Protein AF-A0A953G7T3-F1 (afdb_monomer)

Nearest PDB structures (foldseek):
  2jdd-assembly1_A  TM=3.228E-01  e=1.047E+00  Bacillus licheniformis
  1i12-assembly1_C  TM=2.860E-01  e=2.451E+00  Saccharomyces cerevisiae
  1i12-assembly2_D  TM=2.982E-01  e=5.420E+00  Saccharomyces cerevisiae
  1i21-assembly1_B  TM=3.218E-01  e=6.425E+00  Saccharomyces cerevisiae
  4kgh-assembly2_A-2  TM=2.331E-01  e=7.196E+00  Homo sapiens

Secondary st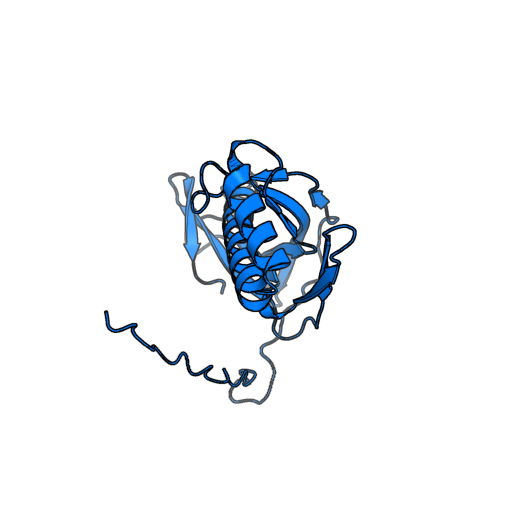ructure (DSSP, 8-state):
--------------------TTS---------SEEPPPEEEEEEEEE-GGGTTPEEEEEEEEEEEEEE-TTS-EEEEEEEEEEEEEEPSSGGGHHHHHHHHHHHHTT-HHHHHHHHHHHHHHHHHHHHHHHHHHHHHHSTTTSBSSTTSPPEEEEEE-GGGEEEEEEETTEEEEEEE--STT-EEEEEEEE-TTS-EEEE---

Mean predicted aligned error: 12.63 Å

Radius of gyration: 19.9 Å; Cα contacts (8 Å, |Δi|>4): 313; chains: 1; bounding box: 61×48×53 Å

Structure (mmCIF, N/CA/C/O backbone):
data_AF-A0A953G7T3-F1
#
_entry.id   AF-A0A953G7T3-F1
#
loop_
_atom_site.group_PDB
_atom_site.id
_atom_site.type_symbol
_atom_site.label_atom_id
_atom_site.label_alt_id
_atom_site.label_comp_id
_atom_site.label_asym_id
_atom_site.label_entity_id
_atom_site.label_seq_id
_atom_site.pdbx_PDB_ins_code
_atom_site.Cartn_x
_atom_site.Cartn_y
_atom_site.Cartn_z
_atom_site.occupancy
_atom_site.B_iso_or_equiv
_atom_site.auth_seq_id
_atom_site.auth_comp_id
_atom_site.auth_asym_id
_atom_site.auth_atom_id
_atom_site.pdbx_PDB_model_num
ATOM 1 N N . MET A 1 1 ? -38.969 -9.484 13.227 1.00 38.91 1 MET A N 1
ATOM 2 C CA . MET A 1 1 ? -38.162 -9.241 12.012 1.00 38.91 1 MET A CA 1
ATOM 3 C C . MET A 1 1 ? -37.026 -10.256 12.024 1.00 38.91 1 MET A C 1
ATOM 5 O O . MET A 1 1 ? -36.282 -10.273 12.993 1.00 38.91 1 MET A O 1
ATOM 9 N N . LYS A 1 2 ? -36.998 -11.204 11.077 1.00 30.67 2 LYS A N 1
ATOM 10 C CA . LYS A 1 2 ? -36.067 -12.348 11.084 1.00 30.67 2 LYS A CA 1
ATOM 11 C C . LYS A 1 2 ? -34.665 -11.874 10.679 1.00 30.67 2 LYS A C 1
ATOM 13 O O . LYS A 1 2 ? -34.487 -11.415 9.557 1.00 30.67 2 LYS A O 1
ATOM 18 N N . LEU A 1 3 ? -33.709 -11.958 11.602 1.00 32.19 3 LEU A N 1
ATOM 19 C CA . LEU A 1 3 ? -32.287 -11.725 11.349 1.00 32.19 3 LEU A CA 1
ATOM 20 C C . LEU A 1 3 ? -31.715 -12.927 10.591 1.00 32.19 3 LEU A C 1
ATOM 22 O O . LEU A 1 3 ? -31.900 -14.073 10.995 1.00 32.19 3 LEU A O 1
ATOM 26 N N . PHE A 1 4 ? -31.055 -12.651 9.469 1.00 32.09 4 PHE A N 1
ATOM 27 C CA . PHE A 1 4 ? -30.291 -13.629 8.706 1.00 32.09 4 PHE A CA 1
ATOM 28 C C . PHE A 1 4 ? -29.073 -14.070 9.530 1.00 32.09 4 PHE A C 1
ATOM 30 O O . PHE A 1 4 ? -28.065 -13.371 9.587 1.00 32.09 4 PHE A O 1
ATOM 37 N N . GLU A 1 5 ? -29.150 -15.246 10.149 1.00 32.75 5 GLU A N 1
ATOM 38 C CA . GLU A 1 5 ? -27.972 -15.990 10.597 1.00 32.75 5 GLU A CA 1
ATOM 39 C C . GLU A 1 5 ? -27.261 -16.578 9.368 1.00 32.75 5 GLU A C 1
ATOM 41 O O . GLU A 1 5 ? -27.466 -17.734 8.995 1.00 32.75 5 GLU A O 1
ATOM 46 N N . GLN A 1 6 ? -26.407 -15.792 8.711 1.00 32.22 6 GLN A N 1
ATOM 47 C CA . GLN A 1 6 ? -25.356 -16.385 7.888 1.00 32.22 6 GLN A CA 1
ATOM 48 C C . GLN A 1 6 ? -24.224 -16.815 8.816 1.00 32.22 6 GLN A C 1
ATOM 50 O O . GLN A 1 6 ? -23.364 -16.028 9.207 1.00 32.22 6 GLN A O 1
ATOM 55 N N . LYS A 1 7 ? -24.244 -18.104 9.172 1.00 29.41 7 LYS A N 1
ATOM 56 C CA . LYS A 1 7 ? -23.092 -18.819 9.720 1.00 29.41 7 LYS A CA 1
ATOM 57 C C . LYS A 1 7 ? -21.932 -18.684 8.732 1.00 29.41 7 LYS A C 1
ATOM 59 O O . LYS A 1 7 ? -21.821 -19.471 7.794 1.00 29.41 7 LYS A O 1
ATOM 64 N N . TYR A 1 8 ? -21.052 -17.712 8.952 1.00 29.84 8 TYR A N 1
ATOM 65 C CA . TYR A 1 8 ? -19.702 -17.771 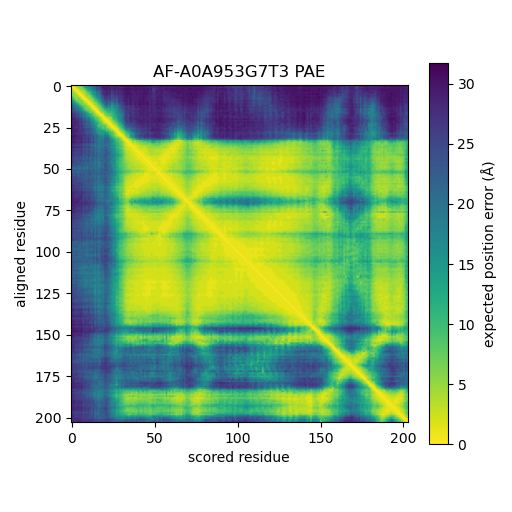8.411 1.00 29.84 8 TYR A CA 1
ATOM 66 C C . TYR A 1 8 ? -18.991 -18.912 9.138 1.00 29.84 8 TYR A C 1
ATOM 68 O O . TYR A 1 8 ? -18.398 -18.738 10.199 1.00 29.84 8 TYR A O 1
ATOM 76 N N . GLN A 1 9 ? -19.099 -20.120 8.583 1.00 26.27 9 GLN A N 1
ATOM 77 C CA . GLN A 1 9 ? -18.100 -21.134 8.856 1.00 26.27 9 GLN A CA 1
ATOM 78 C C . GLN A 1 9 ? -16.775 -20.556 8.368 1.00 26.27 9 GLN A C 1
ATOM 80 O O . GLN A 1 9 ? -16.568 -20.388 7.165 1.00 26.27 9 GLN A O 1
ATOM 85 N N . GLN A 1 10 ? -15.897 -20.222 9.313 1.00 36.09 10 GLN A N 1
ATOM 86 C CA . GLN A 1 10 ? -14.464 -20.173 9.077 1.00 36.09 10 GLN A CA 1
ATOM 87 C C . GLN A 1 10 ? -14.100 -21.505 8.414 1.00 36.09 10 GLN A C 1
ATOM 89 O O . GLN A 1 10 ? -13.919 -22.524 9.080 1.00 36.09 10 GLN A O 1
ATOM 94 N N . LYS A 1 11 ? -14.040 -21.529 7.079 1.00 27.95 11 LYS A N 1
ATOM 95 C CA . LYS A 1 11 ? -13.222 -22.523 6.403 1.00 27.95 11 LYS A CA 1
ATOM 96 C C . LYS A 1 11 ? -11.833 -22.255 6.948 1.00 27.95 11 LYS A C 1
ATOM 98 O O . LYS A 1 11 ? -11.279 -21.189 6.689 1.00 27.95 11 LYS A O 1
ATOM 103 N N . ASN A 1 12 ? -11.312 -23.197 7.730 1.00 32.25 12 ASN A N 1
ATOM 104 C CA . ASN A 1 12 ? -9.879 -23.366 7.865 1.00 32.25 12 ASN A CA 1
ATOM 105 C C . ASN A 1 12 ? -9.350 -23.363 6.433 1.00 32.25 12 ASN A C 1
ATOM 107 O O . ASN A 1 12 ? -9.532 -24.334 5.696 1.00 32.25 12 ASN A O 1
ATOM 111 N N . VAL A 1 13 ? -8.823 -22.220 5.997 1.00 33.44 13 VAL A N 1
ATOM 112 C CA . VAL A 1 13 ? -7.974 -22.174 4.824 1.00 33.44 13 VAL A CA 1
ATOM 113 C C . VAL A 1 13 ? -6.776 -22.972 5.282 1.00 33.44 13 VAL A C 1
ATOM 115 O O . VAL A 1 13 ? -5.937 -22.481 6.029 1.00 33.44 13 VAL A O 1
ATOM 118 N N . ASP A 1 14 ? -6.815 -24.259 4.960 1.00 32.06 14 ASP A N 1
ATOM 119 C CA . ASP A 1 14 ? -5.690 -25.156 5.072 1.00 32.06 14 ASP A CA 1
ATOM 120 C C . ASP A 1 14 ? -4.607 -24.503 4.211 1.00 32.06 14 ASP A C 1
ATOM 122 O O . ASP A 1 14 ? -4.652 -24.564 2.979 1.00 32.06 14 ASP A O 1
ATOM 126 N N . LEU A 1 15 ? -3.726 -23.731 4.857 1.00 35.81 15 LEU A N 1
ATOM 127 C CA . LEU A 1 15 ? -2.561 -23.100 4.250 1.00 35.81 15 LEU A CA 1
ATOM 128 C C . LEU A 1 15 ? -1.569 -24.222 3.950 1.00 35.81 15 LEU A C 1
ATOM 130 O O . LEU A 1 15 ? -0.496 -24.315 4.539 1.00 35.81 15 LEU A O 1
ATOM 134 N N . LYS A 1 16 ? -1.961 -25.122 3.046 1.00 31.91 16 LYS A N 1
ATOM 135 C CA . LYS A 1 16 ? -1.035 -26.045 2.426 1.00 31.91 16 LYS A CA 1
ATOM 136 C C . LYS A 1 16 ? -0.111 -25.185 1.588 1.00 31.91 16 LYS A C 1
ATOM 138 O O . LYS A 1 16 ? -0.529 -24.589 0.594 1.00 31.91 16 LYS A O 1
ATOM 143 N N . ILE A 1 17 ? 1.130 -25.102 2.048 1.00 36.72 17 ILE A N 1
ATOM 144 C CA . ILE A 1 17 ? 2.277 -24.666 1.263 1.00 36.72 17 ILE A CA 1
ATOM 145 C C . ILE A 1 17 ? 2.136 -25.343 -0.103 1.00 36.72 17 ILE A C 1
ATOM 147 O O . ILE A 1 17 ? 2.006 -26.567 -0.178 1.00 36.72 17 ILE A O 1
ATOM 151 N N . ARG A 1 18 ? 2.058 -24.551 -1.179 1.00 30.98 18 ARG A N 1
ATOM 152 C CA . ARG A 1 18 ? 2.118 -25.093 -2.538 1.00 30.98 18 ARG A CA 1
ATOM 153 C C . ARG A 1 18 ? 3.550 -25.570 -2.755 1.00 30.98 18 ARG A C 1
ATOM 155 O O . ARG A 1 18 ? 4.379 -24.801 -3.220 1.00 30.98 18 ARG A O 1
ATOM 162 N N . THR A 1 19 ? 3.839 -26.806 -2.376 1.00 28.23 19 THR A N 1
ATOM 163 C CA . THR A 1 19 ? 4.974 -27.537 -2.927 1.00 28.23 19 THR A CA 1
ATOM 164 C C . THR A 1 19 ? 4.664 -27.821 -4.391 1.00 28.23 19 THR A C 1
ATOM 166 O O . THR A 1 19 ? 3.549 -28.232 -4.733 1.00 28.23 19 THR A O 1
ATOM 169 N N . ASP A 1 20 ? 5.617 -27.542 -5.273 1.00 36.91 20 ASP A N 1
ATOM 170 C CA . ASP A 1 20 ? 5.530 -28.045 -6.636 1.00 36.91 20 ASP A CA 1
ATOM 171 C C . ASP A 1 20 ? 5.642 -29.583 -6.639 1.00 36.91 20 ASP A C 1
ATOM 173 O O . ASP A 1 20 ? 5.868 -30.227 -5.608 1.00 36.91 20 ASP A O 1
ATOM 177 N N . ASN A 1 21 ? 5.460 -30.201 -7.807 1.00 38.06 21 ASN A N 1
ATOM 178 C CA . ASN A 1 21 ? 5.479 -31.660 -7.956 1.00 38.06 21 ASN A CA 1
ATOM 179 C C . ASN A 1 21 ? 6.839 -32.313 -7.617 1.00 38.06 21 ASN A C 1
ATOM 181 O O . ASN A 1 21 ? 6.948 -33.534 -7.717 1.00 38.06 21 ASN A O 1
ATOM 185 N N . ASN A 1 22 ? 7.844 -31.536 -7.196 1.00 36.28 22 ASN A N 1
ATOM 186 C CA . ASN A 1 22 ? 9.163 -32.010 -6.785 1.00 36.28 22 ASN A CA 1
ATOM 187 C C . ASN A 1 22 ? 9.453 -31.782 -5.290 1.00 36.28 22 ASN A C 1
ATOM 189 O O . ASN A 1 22 ? 10.553 -32.094 -4.835 1.00 36.28 22 ASN A O 1
ATOM 193 N N . GLY A 1 23 ? 8.491 -31.279 -4.506 1.00 31.66 23 GLY A N 1
ATOM 194 C CA . GLY A 1 23 ? 8.680 -31.070 -3.067 1.00 31.66 23 GLY A CA 1
ATOM 195 C C . GLY A 1 23 ? 9.661 -29.945 -2.725 1.00 31.66 23 GLY A C 1
ATOM 196 O O . GLY A 1 23 ? 10.083 -29.855 -1.572 1.00 31.66 23 GLY A O 1
ATOM 197 N N . GLN A 1 24 ? 10.010 -29.092 -3.691 1.00 27.69 24 GLN A N 1
ATOM 198 C CA . GLN A 1 24 ? 10.725 -27.851 -3.422 1.00 27.69 24 GLN A CA 1
ATOM 199 C C . GLN A 1 24 ? 9.706 -26.737 -3.163 1.00 27.69 24 GLN A C 1
ATOM 201 O O . GLN A 1 24 ? 8.665 -26.632 -3.820 1.00 27.69 24 GLN A O 1
ATOM 206 N N . GLU A 1 25 ? 9.980 -25.927 -2.140 1.00 33.16 25 GLU A N 1
ATOM 207 C CA . GLU A 1 25 ? 9.309 -24.640 -1.984 1.00 33.16 25 GLU A CA 1
ATOM 208 C C . GLU A 1 25 ? 9.600 -23.816 -3.248 1.00 33.16 25 GLU A C 1
ATOM 210 O O . GLU A 1 25 ? 10.750 -23.814 -3.693 1.00 33.16 25 GLU A O 1
ATOM 215 N N . PRO A 1 26 ? 8.609 -23.142 -3.864 1.00 34.66 26 PRO A N 1
ATOM 216 C CA . PRO A 1 26 ? 8.892 -22.249 -4.976 1.00 34.66 26 PRO A CA 1
ATOM 217 C C . PRO A 1 26 ? 9.872 -21.196 -4.472 1.00 34.66 26 PRO A C 1
ATOM 219 O O . PRO A 1 26 ? 9.530 -20.417 -3.579 1.00 34.66 26 PRO A O 1
ATOM 222 N N . ASP A 1 27 ? 11.092 -21.236 -5.013 1.00 31.70 27 ASP A N 1
ATOM 223 C CA . ASP A 1 27 ? 12.202 -20.369 -4.644 1.00 31.70 27 ASP A CA 1
ATOM 224 C C . ASP A 1 27 ? 11.697 -18.933 -4.495 1.00 31.70 27 ASP A C 1
ATOM 226 O O . ASP A 1 27 ? 11.393 -18.232 -5.467 1.00 31.70 27 ASP A O 1
ATOM 230 N N . CYS A 1 28 ? 11.610 -18.475 -3.246 1.00 33.94 28 CYS A N 1
ATOM 231 C CA . CYS A 1 28 ? 11.515 -17.061 -2.950 1.00 33.94 28 CYS A CA 1
ATOM 232 C C . CYS A 1 28 ? 12.869 -16.473 -3.332 1.00 33.94 28 CYS A C 1
ATOM 234 O O . CYS A 1 28 ? 13.761 -16.373 -2.496 1.00 33.94 28 CYS A O 1
ATOM 236 N N . PHE A 1 29 ? 13.038 -16.125 -4.608 1.00 34.84 29 PHE A N 1
ATOM 237 C CA . PHE A 1 29 ? 14.234 -15.446 -5.080 1.00 34.84 29 PHE A CA 1
ATOM 238 C C . PHE A 1 29 ? 14.392 -14.168 -4.238 1.00 34.84 29 PHE A C 1
ATOM 240 O O . PHE A 1 29 ? 13.620 -13.205 -4.367 1.00 34.84 29 PHE A O 1
ATOM 247 N N . GLU A 1 30 ? 15.366 -14.186 -3.332 1.00 42.97 30 GLU A N 1
ATOM 248 C CA . GLU A 1 30 ? 15.925 -13.028 -2.640 1.00 42.97 30 GLU A CA 1
ATOM 249 C C . GLU A 1 30 ? 17.172 -12.606 -3.425 1.00 42.97 30 GLU A C 1
ATOM 251 O O . GLU A 1 30 ? 18.280 -13.052 -3.128 1.00 42.97 30 GLU A O 1
ATOM 256 N N . PRO A 1 31 ? 17.047 -11.766 -4.463 1.00 42.91 31 PRO A N 1
ATOM 257 C CA . PRO A 1 31 ? 18.222 -11.165 -5.053 1.00 42.91 31 PRO A CA 1
ATOM 258 C C . PRO A 1 31 ? 18.652 -9.995 -4.169 1.00 42.91 31 PRO A C 1
ATOM 260 O O . PRO A 1 31 ? 18.136 -8.885 -4.280 1.00 42.91 31 PRO A O 1
ATOM 263 N N . THR A 1 32 ? 19.598 -10.246 -3.270 1.00 49.72 32 THR A N 1
ATOM 264 C CA . THR A 1 32 ? 20.208 -9.221 -2.405 1.00 49.72 32 THR A CA 1
ATOM 265 C C . THR A 1 32 ? 21.402 -8.517 -3.051 1.00 49.72 32 THR A C 1
ATOM 267 O O . THR A 1 32 ? 22.062 -7.713 -2.399 1.00 49.72 32 THR A O 1
ATOM 270 N N . SER A 1 33 ? 21.702 -8.766 -4.329 1.00 52.94 33 SER A N 1
ATOM 271 C CA . SER A 1 33 ? 22.956 -8.287 -4.914 1.00 52.94 33 SER A CA 1
ATOM 272 C C . SER A 1 33 ? 22.971 -6.814 -5.330 1.00 52.94 33 SER A C 1
ATOM 274 O O . SER A 1 33 ? 24.064 -6.271 -5.406 1.00 52.94 33 SER A O 1
ATOM 276 N N . ASN A 1 34 ? 21.839 -6.120 -5.524 1.00 71.25 34 ASN A N 1
ATOM 277 C CA . ASN A 1 34 ? 21.856 -4.688 -5.869 1.00 71.25 34 ASN A CA 1
ATOM 278 C C . ASN A 1 34 ? 20.614 -3.920 -5.382 1.00 71.25 34 ASN A C 1
ATOM 280 O O . ASN A 1 34 ? 19.695 -3.628 -6.152 1.00 71.25 34 ASN A O 1
ATOM 284 N N . CYS A 1 35 ? 20.580 -3.568 -4.098 1.00 76.88 35 CYS A N 1
ATOM 285 C CA . CYS A 1 35 ? 19.523 -2.732 -3.532 1.00 76.88 35 CYS A CA 1
ATOM 286 C C . CYS A 1 35 ? 20.018 -1.315 -3.245 1.00 76.88 35 CYS A C 1
ATOM 288 O O . CYS A 1 35 ? 21.074 -1.128 -2.642 1.00 76.88 35 CYS A O 1
ATOM 290 N N . ASN A 1 36 ? 19.205 -0.317 -3.591 1.00 82.94 36 ASN A N 1
ATOM 291 C CA . ASN A 1 36 ? 19.386 1.022 -3.042 1.00 82.94 36 ASN A CA 1
ATOM 292 C C . ASN A 1 36 ? 19.153 0.994 -1.519 1.00 82.94 36 ASN A C 1
ATOM 294 O O . ASN A 1 36 ? 18.437 0.113 -1.017 1.00 82.94 36 ASN A O 1
ATOM 298 N N . PRO A 1 37 ? 19.717 1.955 -0.767 1.00 82.56 37 PRO A N 1
ATOM 299 C CA . PRO A 1 37 ? 19.387 2.125 0.641 1.00 82.56 37 PRO A CA 1
ATOM 300 C C . PRO A 1 37 ? 17.874 2.247 0.841 1.00 82.56 37 PRO A C 1
ATOM 302 O O . PRO A 1 37 ? 17.182 2.904 0.061 1.00 82.56 37 PRO A O 1
ATOM 305 N N . ALA A 1 38 ? 17.361 1.602 1.887 1.00 82.25 38 ALA A N 1
ATOM 306 C CA . ALA A 1 38 ? 15.954 1.707 2.233 1.00 82.25 38 ALA A CA 1
ATOM 307 C C . ALA A 1 38 ? 15.618 3.137 2.687 1.00 82.25 38 ALA A C 1
ATOM 309 O O . ALA A 1 38 ? 16.353 3.747 3.465 1.00 82.25 38 ALA A O 1
ATOM 310 N N . VAL A 1 39 ? 14.488 3.657 2.216 1.00 87.12 39 VAL A N 1
ATOM 311 C CA . VAL A 1 39 ? 13.970 4.985 2.546 1.00 87.12 39 VAL A CA 1
ATOM 312 C C . VAL A 1 39 ? 12.773 4.832 3.474 1.00 87.12 39 VAL A C 1
ATOM 314 O O . VAL A 1 39 ? 11.789 4.174 3.134 1.00 87.12 39 VAL A O 1
ATOM 317 N N . SER A 1 40 ? 12.841 5.466 4.642 1.00 88.50 40 SER A N 1
ATOM 318 C CA . SER A 1 40 ? 11.705 5.561 5.558 1.00 88.50 40 SER A CA 1
ATOM 319 C C . SER A 1 40 ? 10.797 6.716 5.151 1.00 88.50 40 SER A C 1
ATOM 321 O O . SER A 1 40 ? 11.204 7.875 5.134 1.00 88.50 40 SER A O 1
ATOM 323 N N . ILE A 1 41 ? 9.550 6.387 4.844 1.00 90.56 41 ILE A N 1
ATOM 324 C CA . ILE A 1 41 ? 8.461 7.313 4.559 1.00 90.56 41 ILE A CA 1
ATOM 325 C C . ILE A 1 41 ? 7.645 7.436 5.842 1.00 90.56 41 ILE A C 1
ATOM 327 O O . ILE A 1 41 ? 7.123 6.442 6.348 1.00 90.56 41 ILE A O 1
ATOM 331 N N . VAL A 1 42 ? 7.562 8.649 6.382 1.00 91.50 42 VAL A N 1
ATOM 332 C CA . VAL A 1 42 ? 6.948 8.925 7.685 1.00 91.50 42 VAL A CA 1
ATOM 333 C C . VAL A 1 42 ? 5.888 10.005 7.525 1.00 91.50 42 VAL A C 1
ATOM 335 O O . VAL A 1 42 ? 6.116 10.998 6.837 1.00 91.50 42 VAL A O 1
ATOM 338 N N . ASN A 1 43 ? 4.748 9.812 8.184 1.00 91.19 43 ASN A N 1
ATOM 339 C CA . ASN A 1 43 ? 3.611 10.729 8.192 1.00 91.19 43 ASN A CA 1
ATOM 340 C C . ASN A 1 43 ? 3.095 11.110 6.793 1.00 91.19 43 ASN A C 1
ATOM 342 O O . ASN A 1 43 ? 2.698 12.251 6.560 1.00 91.19 43 ASN A O 1
ATOM 346 N N . TYR A 1 44 ? 3.093 10.164 5.851 1.00 95.25 44 TYR A N 1
ATOM 347 C CA . TYR A 1 44 ? 2.551 10.409 4.518 1.00 95.25 44 TYR A CA 1
ATOM 348 C C . TYR A 1 44 ? 1.024 10.459 4.578 1.00 95.25 44 TYR A C 1
ATOM 350 O O . TYR A 1 44 ? 0.380 9.478 4.952 1.00 95.25 44 TYR A O 1
ATOM 358 N N . GLU A 1 45 ? 0.442 11.598 4.217 1.00 95.81 45 GLU A N 1
ATOM 359 C CA . GLU A 1 45 ? -1.008 11.739 4.152 1.00 95.81 45 GLU A CA 1
ATOM 360 C C . GLU A 1 45 ? -1.556 11.108 2.874 1.00 95.81 45 GLU A C 1
ATOM 362 O O . GLU A 1 45 ? -1.119 11.431 1.771 1.00 95.81 45 GLU A O 1
ATOM 367 N N . LEU A 1 46 ? -2.537 10.224 3.029 1.00 95.81 46 LEU A N 1
ATOM 368 C CA . LEU A 1 46 ? -3.086 9.431 1.942 1.00 95.81 46 LEU A CA 1
ATOM 369 C C . LEU A 1 46 ? -4.608 9.535 1.895 1.00 95.81 46 LEU A C 1
ATOM 371 O O . LEU A 1 46 ? -5.289 9.191 2.861 1.00 95.81 46 LEU A O 1
ATOM 375 N N . ASP A 1 47 ? -5.147 9.938 0.750 1.00 95.44 47 ASP A N 1
ATOM 376 C CA . ASP A 1 47 ? -6.579 9.834 0.474 1.00 95.44 47 ASP A CA 1
ATOM 377 C C . ASP A 1 47 ? -6.961 8.372 0.215 1.00 95.44 47 ASP A C 1
ATOM 379 O O . ASP A 1 47 ? -6.359 7.715 -0.634 1.00 95.44 47 ASP A O 1
ATOM 383 N N . ILE A 1 48 ? -7.972 7.860 0.927 1.00 94.25 48 ILE A N 1
ATOM 384 C CA . ILE A 1 48 ? -8.463 6.485 0.763 1.00 94.25 48 ILE A CA 1
ATOM 385 C C . ILE A 1 48 ? -9.897 6.543 0.228 1.00 94.25 48 ILE A C 1
ATOM 387 O O . ILE A 1 48 ? -10.819 6.766 1.012 1.00 94.25 48 ILE A O 1
ATOM 391 N N . PRO A 1 49 ? -10.129 6.313 -1.081 1.00 91.62 49 PRO A N 1
ATOM 392 C CA . PRO A 1 49 ? -11.445 6.507 -1.697 1.00 91.62 49 PRO A CA 1
ATOM 393 C C . PRO A 1 49 ? -12.592 5.759 -1.004 1.00 91.62 49 PRO A C 1
ATOM 395 O O . PRO A 1 49 ? -13.678 6.307 -0.855 1.00 91.62 49 PRO A O 1
ATOM 398 N N . ALA A 1 50 ? -12.340 4.538 -0.519 1.00 90.94 50 ALA A N 1
ATOM 399 C CA . ALA A 1 50 ? -13.332 3.726 0.192 1.00 90.94 50 ALA A CA 1
ATOM 400 C C . ALA A 1 50 ? -13.754 4.298 1.562 1.00 90.94 50 ALA A C 1
ATOM 402 O O . ALA A 1 50 ? -14.779 3.890 2.101 1.00 90.94 50 ALA A O 1
ATOM 403 N N . TYR A 1 51 ? -12.977 5.230 2.118 1.00 92.88 51 TYR A N 1
ATOM 404 C CA . TYR A 1 51 ? -13.210 5.857 3.421 1.00 92.88 51 TYR A CA 1
ATOM 405 C C . TYR A 1 51 ? -13.346 7.383 3.319 1.00 92.88 51 TYR A C 1
ATOM 407 O O . TYR A 1 51 ? -13.305 8.067 4.340 1.00 92.88 51 TYR A O 1
ATOM 415 N N . ALA A 1 52 ? -13.523 7.934 2.114 1.00 91.12 52 ALA A N 1
ATOM 416 C CA . ALA A 1 52 ? -13.666 9.373 1.920 1.00 91.12 52 ALA A CA 1
ATOM 417 C C . ALA A 1 52 ? -14.812 9.958 2.785 1.00 91.12 52 ALA A C 1
ATOM 419 O O . ALA A 1 52 ? -15.863 9.325 2.914 1.00 91.12 52 ALA A O 1
ATOM 420 N N . PRO A 1 53 ? -14.641 11.158 3.378 1.00 93.06 53 PRO A N 1
ATOM 421 C CA . PRO A 1 53 ? -13.508 12.079 3.222 1.00 93.06 53 PRO A CA 1
ATOM 422 C C . PRO A 1 53 ? -12.294 11.770 4.121 1.00 93.06 53 PRO A C 1
ATOM 424 O O . PRO A 1 53 ? -11.319 12.517 4.102 1.00 93.06 53 PRO A O 1
ATOM 427 N N . CYS A 1 54 ? -12.321 10.697 4.914 1.00 93.50 54 CYS A N 1
ATOM 428 C CA . CYS A 1 54 ? -11.231 10.377 5.827 1.00 93.50 54 CYS A CA 1
ATOM 429 C C . CYS A 1 54 ? -9.926 10.040 5.083 1.00 93.50 54 CYS A C 1
ATOM 431 O O . CYS A 1 54 ? -9.906 9.242 4.142 1.00 93.50 54 CYS A O 1
ATOM 433 N N . LYS A 1 55 ? -8.816 10.615 5.559 1.00 95.69 55 LYS A N 1
ATOM 434 C CA . LYS A 1 55 ? -7.450 10.320 5.105 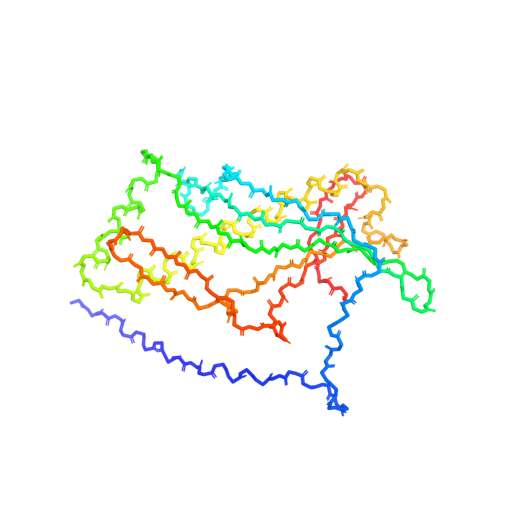1.00 95.69 55 LYS A CA 1
ATOM 435 C C . LYS A 1 55 ? -6.745 9.365 6.063 1.00 95.69 55 LYS A C 1
ATOM 437 O O . LYS A 1 55 ? -7.097 9.287 7.240 1.00 95.69 55 LYS A O 1
ATOM 442 N N . ALA A 1 56 ? -5.696 8.699 5.599 1.00 95.81 56 ALA A N 1
ATOM 443 C CA . ALA A 1 56 ? -4.749 8.004 6.462 1.00 95.81 56 ALA A CA 1
ATOM 444 C C . ALA A 1 56 ? -3.446 8.780 6.632 1.00 95.81 56 ALA A C 1
ATOM 446 O O . ALA A 1 56 ? -3.000 9.482 5.730 1.00 95.81 56 ALA A O 1
ATOM 447 N N . ILE A 1 57 ? -2.813 8.577 7.781 1.00 95.50 57 ILE A N 1
ATOM 448 C CA . ILE A 1 57 ? -1.391 8.813 7.993 1.00 95.50 57 ILE A CA 1
ATOM 449 C C . ILE A 1 57 ? -0.685 7.471 7.833 1.00 95.50 57 ILE A C 1
ATOM 451 O O . ILE A 1 57 ? -0.981 6.520 8.564 1.00 95.50 57 ILE A O 1
ATOM 455 N N . VAL A 1 58 ? 0.218 7.397 6.860 1.00 92.69 58 VAL A N 1
ATOM 456 C CA . VAL A 1 58 ? 0.959 6.191 6.493 1.00 92.69 58 VAL A CA 1
ATOM 457 C C . VAL A 1 58 ? 2.426 6.329 6.880 1.00 92.69 58 VAL A C 1
ATOM 459 O O . VAL A 1 58 ? 3.059 7.351 6.608 1.00 92.69 58 VAL A O 1
ATOM 462 N N . ASN A 1 59 ? 2.976 5.264 7.460 1.00 88.50 59 ASN A N 1
ATOM 463 C CA . ASN A 1 59 ? 4.416 5.075 7.607 1.00 88.50 59 ASN A CA 1
ATOM 464 C C . ASN A 1 59 ? 4.826 3.788 6.893 1.00 88.50 59 ASN A C 1
ATOM 466 O O . ASN A 1 59 ? 4.104 2.791 6.949 1.00 88.50 59 ASN A O 1
ATOM 470 N N . CYS A 1 60 ? 5.966 3.800 6.210 1.00 87.31 60 CYS A N 1
ATOM 471 C CA . CYS A 1 60 ? 6.457 2.654 5.454 1.00 87.31 60 CYS A CA 1
ATOM 472 C C . CYS A 1 60 ? 7.966 2.767 5.225 1.00 87.31 60 CYS A C 1
ATOM 474 O O . CYS A 1 60 ? 8.495 3.859 5.056 1.00 87.31 60 CYS A O 1
ATOM 476 N N . THR A 1 61 ? 8.662 1.640 5.164 1.00 83.44 61 THR A N 1
ATOM 477 C CA . THR A 1 61 ? 10.029 1.560 4.650 1.00 83.44 61 THR A CA 1
ATOM 478 C C . THR A 1 61 ? 9.978 1.029 3.220 1.00 83.44 61 THR A C 1
ATOM 480 O O . THR A 1 61 ? 9.407 -0.031 2.972 1.00 83.44 61 THR A O 1
ATOM 483 N N . MET A 1 62 ? 10.567 1.760 2.278 1.00 87.00 62 MET A N 1
ATOM 484 C CA . MET A 1 62 ? 10.602 1.403 0.861 1.00 87.00 62 MET A CA 1
ATOM 485 C C . MET A 1 62 ? 12.037 1.132 0.420 1.00 87.00 62 MET A C 1
ATOM 487 O O . MET A 1 62 ? 12.935 1.918 0.709 1.00 87.00 62 MET A O 1
ATOM 491 N N . GLN A 1 63 ? 12.259 0.051 -0.317 1.00 85.56 63 GLN A N 1
ATOM 492 C CA . GLN A 1 63 ? 13.562 -0.281 -0.884 1.00 85.56 63 GLN A CA 1
ATOM 493 C C . GLN A 1 63 ? 13.409 -0.729 -2.333 1.00 85.56 63 GLN A C 1
ATOM 495 O O . GLN A 1 63 ? 12.557 -1.555 -2.645 1.00 85.56 63 GLN A O 1
ATOM 500 N N . THR A 1 64 ? 14.248 -0.210 -3.223 1.00 84.19 64 THR A N 1
ATOM 501 C CA . THR A 1 64 ? 14.251 -0.585 -4.642 1.00 84.19 64 THR A CA 1
ATOM 502 C C . THR A 1 64 ? 15.483 -1.425 -4.939 1.00 84.19 64 THR A C 1
ATOM 504 O O . THR A 1 64 ? 16.597 -1.003 -4.619 1.00 84.19 64 THR A O 1
ATOM 507 N N . CYS A 1 65 ? 15.295 -2.579 -5.563 1.00 78.88 65 CYS A N 1
ATOM 508 C CA . CYS A 1 65 ? 16.352 -3.536 -5.859 1.00 78.88 65 CYS A CA 1
ATOM 509 C C . CYS A 1 65 ? 16.280 -4.000 -7.311 1.00 78.88 65 CYS A C 1
ATOM 511 O O . CYS A 1 65 ? 15.221 -3.940 -7.942 1.00 78.88 65 CYS A O 1
ATOM 513 N N . TYR A 1 66 ? 17.388 -4.534 -7.816 1.00 76.94 66 TYR A N 1
ATOM 514 C CA . TYR A 1 66 ? 17.386 -5.312 -9.046 1.00 76.94 66 TYR A CA 1
ATOM 515 C C . TYR A 1 66 ? 18.237 -6.576 -8.924 1.00 76.94 66 TYR A C 1
ATOM 517 O O . TYR A 1 66 ? 19.168 -6.665 -8.124 1.00 76.94 66 TYR A O 1
ATOM 525 N N . ALA A 1 67 ? 17.884 -7.560 -9.739 1.00 73.44 67 ALA A N 1
ATOM 526 C CA . ALA A 1 67 ? 18.505 -8.871 -9.815 1.00 73.44 67 ALA A CA 1
ATOM 527 C C . ALA A 1 67 ? 18.907 -9.166 -11.244 1.00 73.44 67 ALA A C 1
ATOM 529 O O . ALA A 1 67 ? 18.168 -8.790 -12.145 1.00 73.44 67 ALA A O 1
ATOM 530 N N . THR A 1 68 ? 19.978 -9.922 -11.447 1.00 69.31 68 THR A N 1
ATOM 531 C CA . THR A 1 68 ? 20.294 -10.492 -12.758 1.00 69.31 68 THR A CA 1
ATOM 532 C C . THR A 1 68 ? 20.230 -12.008 -12.644 1.00 69.31 68 THR A C 1
ATOM 534 O O . THR A 1 68 ? 20.876 -12.579 -11.766 1.00 69.31 68 THR A O 1
ATOM 537 N N . ASN A 1 69 ? 19.430 -12.665 -13.485 1.00 67.00 69 ASN A N 1
ATOM 538 C CA . ASN A 1 69 ? 19.372 -14.128 -13.506 1.00 67.00 69 ASN A CA 1
ATOM 539 C C . ASN A 1 69 ? 20.574 -14.729 -14.264 1.00 67.00 69 ASN A C 1
ATOM 541 O O . ASN A 1 69 ? 21.346 -14.016 -14.906 1.00 67.00 69 ASN A O 1
ATOM 545 N N . GLY A 1 70 ? 20.726 -16.057 -14.224 1.00 51.66 70 GLY A N 1
ATOM 546 C CA . GLY A 1 70 ? 21.818 -16.766 -14.911 1.00 51.66 70 GLY A CA 1
ATOM 547 C C . GLY A 1 70 ? 21.819 -16.635 -16.444 1.00 51.66 70 GLY A C 1
ATOM 548 O O . GLY A 1 70 ? 22.799 -17.006 -17.080 1.00 51.66 70 GLY A O 1
ATOM 549 N N . LEU A 1 71 ? 20.749 -16.086 -17.033 1.00 66.62 71 LEU A N 1
ATOM 550 C CA . LEU A 1 71 ? 20.623 -15.776 -18.461 1.00 66.62 71 LEU A CA 1
ATOM 551 C C . LEU A 1 71 ? 20.935 -14.299 -18.776 1.00 66.62 71 LEU A C 1
ATOM 553 O O . LEU A 1 71 ? 20.753 -13.865 -19.911 1.00 66.62 71 LEU A O 1
ATOM 557 N N . GLY A 1 72 ? 21.381 -13.513 -17.790 1.00 63.69 72 GLY A N 1
ATOM 558 C CA . GLY A 1 72 ? 21.706 -12.094 -17.958 1.00 63.69 72 GLY A CA 1
ATOM 559 C C . GLY A 1 72 ? 20.495 -11.154 -17.962 1.00 63.69 72 GLY A C 1
ATOM 560 O O . GLY A 1 72 ? 20.656 -9.966 -18.231 1.00 63.69 72 GLY A O 1
ATOM 561 N N . GLN A 1 73 ? 19.288 -11.645 -17.663 1.00 66.56 73 GLN A N 1
ATOM 562 C CA . GLN A 1 73 ? 18.081 -10.817 -17.630 1.00 66.56 73 GLN A CA 1
ATOM 563 C C . GLN A 1 73 ? 17.958 -10.099 -16.288 1.00 66.56 73 GLN A C 1
ATOM 565 O O . GLN A 1 73 ? 18.055 -10.727 -15.229 1.00 66.56 73 GLN A O 1
ATOM 570 N N . ILE A 1 74 ? 17.705 -8.791 -16.341 1.00 72.31 74 ILE A N 1
ATOM 571 C CA . ILE A 1 74 ? 17.513 -7.960 -15.153 1.00 72.31 74 ILE A CA 1
ATOM 572 C C . ILE A 1 74 ? 16.045 -8.015 -14.710 1.00 72.31 74 ILE A C 1
ATOM 574 O O . ILE A 1 74 ? 15.140 -7.922 -15.529 1.00 72.31 74 ILE A O 1
ATOM 578 N N . THR A 1 75 ? 15.786 -8.152 -13.412 1.00 72.44 75 THR A N 1
ATOM 579 C CA . THR A 1 75 ? 14.447 -8.008 -12.823 1.00 72.44 75 THR A CA 1
ATOM 580 C C . THR A 1 75 ? 14.462 -6.925 -11.755 1.00 72.44 75 THR A C 1
ATOM 582 O O . THR A 1 75 ? 15.342 -6.925 -10.895 1.00 72.44 75 THR A O 1
ATOM 585 N N . TYR A 1 76 ? 13.488 -6.016 -11.799 1.00 79.19 76 TYR A N 1
ATOM 586 C CA . TYR A 1 76 ? 13.376 -4.886 -10.877 1.00 79.19 76 TYR A CA 1
ATOM 587 C C . TYR A 1 76 ? 12.284 -5.135 -9.841 1.00 79.19 76 TYR A C 1
ATOM 589 O O . TYR A 1 76 ? 11.176 -5.560 -10.182 1.00 79.19 76 TYR A O 1
ATOM 597 N N . PHE A 1 77 ? 12.581 -4.819 -8.581 1.00 80.81 77 PHE A N 1
ATOM 598 C CA . PHE A 1 77 ? 11.660 -5.012 -7.468 1.00 80.81 77 PHE A CA 1
ATOM 599 C C . PHE A 1 77 ? 11.579 -3.780 -6.563 1.00 80.81 77 PHE A C 1
ATOM 601 O O . PHE A 1 77 ? 12.601 -3.177 -6.234 1.00 80.81 77 PHE A O 1
ATOM 608 N N . VAL A 1 78 ? 10.374 -3.451 -6.095 1.00 84.12 78 VAL A N 1
ATOM 609 C CA . VAL A 1 78 ? 10.143 -2.473 -5.020 1.00 84.12 78 VAL A CA 1
ATOM 610 C C . VAL A 1 78 ? 9.585 -3.203 -3.805 1.00 84.12 78 VAL A C 1
ATOM 612 O O . VAL A 1 78 ? 8.478 -3.736 -3.849 1.00 84.12 78 VAL A O 1
ATOM 615 N N . ASN A 1 79 ? 10.354 -3.233 -2.723 1.00 82.38 79 ASN A N 1
ATOM 616 C CA . ASN A 1 79 ? 9.975 -3.833 -1.453 1.00 82.38 79 ASN A CA 1
ATOM 617 C C . ASN A 1 79 ? 9.387 -2.769 -0.525 1.00 82.38 79 ASN A C 1
ATOM 619 O O . ASN A 1 79 ? 10.016 -1.740 -0.275 1.00 82.38 79 ASN A O 1
ATOM 623 N N . PHE A 1 80 ? 8.216 -3.060 0.033 1.00 83.19 80 PHE A N 1
ATOM 624 C CA . PHE A 1 80 ? 7.577 -2.247 1.062 1.00 83.19 80 PHE A CA 1
ATOM 625 C C . PHE A 1 80 ? 7.494 -3.034 2.376 1.00 83.19 80 PHE A C 1
ATOM 627 O O . PHE A 1 80 ? 6.908 -4.121 2.434 1.00 83.19 80 PHE A O 1
ATOM 634 N N . SER A 1 81 ? 8.063 -2.481 3.444 1.00 78.69 81 SER A N 1
ATOM 635 C CA . SER A 1 81 ? 8.093 -3.066 4.789 1.00 78.69 81 SER A CA 1
ATOM 636 C C . SER A 1 81 ? 7.674 -2.048 5.856 1.00 78.69 81 SER A C 1
ATOM 638 O O . SER A 1 81 ? 7.426 -0.879 5.554 1.00 78.69 81 SER A O 1
ATOM 640 N N . ASN A 1 82 ? 7.509 -2.509 7.104 1.00 75.88 82 ASN A N 1
ATOM 641 C CA . ASN A 1 82 ? 7.104 -1.686 8.256 1.00 75.88 82 ASN A CA 1
ATOM 642 C C . ASN A 1 82 ? 5.862 -0.808 7.999 1.00 75.88 82 ASN A C 1
ATOM 644 O O . ASN A 1 82 ? 5.777 0.320 8.479 1.00 75.88 82 ASN A O 1
ATOM 648 N N . PHE A 1 83 ? 4.909 -1.309 7.205 1.00 83.88 83 PHE A N 1
ATOM 649 C CA . PHE A 1 83 ? 3.743 -0.534 6.796 1.00 83.88 83 PHE A CA 1
ATOM 650 C C . PHE A 1 83 ? 2.739 -0.387 7.944 1.00 83.88 83 PHE A C 1
ATOM 652 O O . PHE A 1 83 ? 2.190 -1.380 8.442 1.00 83.88 83 PHE A O 1
ATOM 659 N N . SER A 1 84 ? 2.431 0.855 8.302 1.00 84.69 84 SER A N 1
ATOM 660 C CA . SER A 1 84 ? 1.333 1.214 9.196 1.00 84.69 84 SER A CA 1
ATOM 661 C C . SER A 1 84 ? 0.455 2.285 8.559 1.00 84.69 84 SER A C 1
ATOM 663 O O . SER A 1 84 ? 0.924 3.125 7.794 1.00 84.69 84 SER A O 1
ATOM 665 N N . ALA A 1 85 ? -0.838 2.233 8.869 1.00 91.06 85 ALA A N 1
ATOM 666 C CA . ALA A 1 85 ? -1.808 3.224 8.437 1.00 91.06 85 ALA A CA 1
ATOM 667 C C . ALA A 1 85 ? -2.824 3.451 9.555 1.00 91.06 85 ALA A C 1
ATOM 669 O O . ALA A 1 85 ? -3.399 2.493 10.081 1.00 91.06 85 ALA A O 1
ATOM 670 N N . VAL A 1 86 ? -3.046 4.714 9.906 1.00 91.44 86 VAL A N 1
ATOM 671 C CA . VAL A 1 86 ? -4.046 5.132 10.898 1.00 91.44 86 VAL A CA 1
ATOM 672 C C . VAL A 1 86 ? -4.893 6.272 10.333 1.00 91.44 86 VAL A C 1
ATOM 674 O O . VAL A 1 86 ? -4.376 7.048 9.531 1.00 91.44 86 VAL A O 1
ATOM 677 N N . PRO A 1 87 ? -6.173 6.410 10.716 1.00 93.50 87 PRO A N 1
ATOM 678 C CA . PRO A 1 87 ? -6.980 7.558 10.318 1.00 93.50 87 PRO A CA 1
ATOM 679 C C . PRO A 1 87 ? -6.322 8.867 10.756 1.00 93.50 87 PRO A C 1
ATOM 681 O O . PRO A 1 87 ? -5.884 8.989 11.903 1.00 93.50 87 PRO A O 1
ATOM 684 N N . LYS A 1 88 ? -6.269 9.852 9.859 1.00 94.31 88 LYS A N 1
ATOM 685 C CA . LYS A 1 88 ? -5.773 11.191 10.173 1.00 94.31 88 LYS A CA 1
ATOM 686 C C . LYS A 1 88 ? -6.688 11.830 11.222 1.00 94.31 88 LYS A C 1
ATOM 688 O O . LYS A 1 88 ? -7.881 11.972 10.962 1.00 94.31 88 LYS A O 1
ATOM 693 N N . PRO A 1 89 ? -6.174 12.238 12.395 1.00 87.19 89 PRO A N 1
ATOM 694 C CA . PRO A 1 89 ? -6.992 12.935 13.379 1.00 87.19 89 PRO A CA 1
ATOM 695 C C . PRO A 1 89 ? -7.568 14.219 12.775 1.00 87.19 89 PRO A C 1
ATOM 697 O O . PRO A 1 89 ? -6.830 15.036 12.225 1.00 87.19 89 PRO A O 1
ATOM 700 N N . GLY A 1 90 ? -8.884 14.393 12.859 1.00 88.12 90 GLY A N 1
ATOM 701 C CA . GLY A 1 90 ? -9.562 15.544 12.274 1.00 88.12 90 GLY A CA 1
ATOM 702 C C . GLY A 1 90 ? -11.045 15.291 12.004 1.00 88.12 90 GLY A C 1
ATOM 703 O O . GLY A 1 90 ? -11.517 14.161 12.166 1.00 88.12 90 GLY A O 1
ATOM 704 N N . PRO A 1 91 ? -11.781 16.335 11.581 1.00 90.94 91 PRO A N 1
ATOM 705 C CA . PRO A 1 91 ? -13.223 16.260 11.352 1.00 90.94 91 PRO A CA 1
ATOM 706 C C . PRO A 1 91 ? -13.597 15.201 10.306 1.00 90.94 91 PRO A C 1
ATOM 708 O O . PRO A 1 91 ? -14.563 14.467 10.507 1.00 90.94 91 PRO A O 1
ATOM 711 N N . ASP A 1 92 ? -12.782 15.041 9.260 1.00 91.31 92 ASP A N 1
ATOM 712 C CA . ASP A 1 92 ? -13.043 14.109 8.154 1.00 91.31 92 ASP A CA 1
ATOM 713 C C . ASP A 1 92 ? -13.018 12.631 8.579 1.00 91.31 92 ASP A C 1
ATOM 715 O O . ASP A 1 92 ? -13.694 11.794 7.985 1.00 91.31 92 ASP A O 1
ATOM 719 N N . CYS A 1 93 ? -12.266 12.300 9.633 1.00 93.56 93 CYS A N 1
ATOM 720 C CA . CYS A 1 93 ? -12.145 10.941 10.169 1.00 93.56 93 CYS A CA 1
ATOM 721 C C . CYS A 1 93 ? -12.882 10.740 11.499 1.00 93.56 93 CYS A C 1
ATOM 723 O O . CYS A 1 93 ? -12.857 9.637 12.053 1.00 93.56 93 CYS A O 1
ATOM 725 N N . GLN A 1 94 ? -13.533 11.777 12.038 1.00 92.75 94 GLN A N 1
ATOM 726 C CA . GLN A 1 94 ? -14.059 11.753 13.403 1.00 92.75 94 GLN A CA 1
ATOM 727 C C . GLN A 1 94 ? -15.088 10.636 13.612 1.00 92.75 94 GLN A C 1
ATOM 729 O O . GLN A 1 94 ? -15.069 9.968 14.645 1.00 92.75 94 GLN A O 1
ATOM 734 N N . ASN A 1 95 ? -15.950 10.392 12.623 1.00 93.25 95 ASN A N 1
ATOM 735 C CA . ASN A 1 95 ? -16.963 9.339 12.693 1.00 93.25 95 ASN A CA 1
ATOM 736 C C . ASN A 1 95 ? -16.336 7.940 12.741 1.00 93.25 95 ASN A C 1
ATOM 738 O O . ASN A 1 95 ? -16.725 7.133 13.582 1.00 93.25 95 ASN A O 1
ATOM 742 N N . LEU A 1 96 ? -15.327 7.676 11.904 1.00 92.81 96 LEU A N 1
ATOM 743 C CA . LEU A 1 96 ? -14.601 6.402 11.896 1.00 92.81 96 LEU A CA 1
ATOM 744 C C . LEU A 1 96 ? -13.880 6.170 13.229 1.00 92.81 96 LE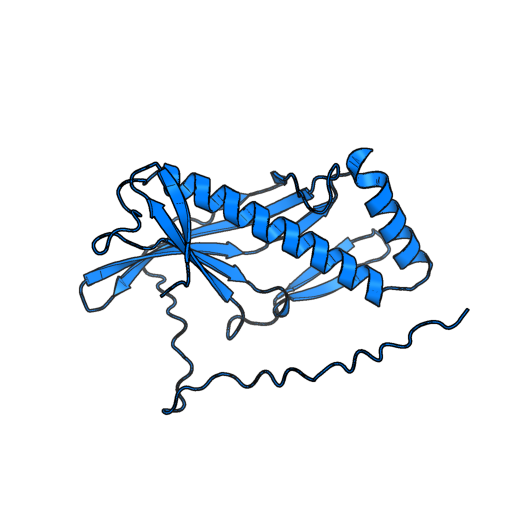U A C 1
ATOM 746 O O . LEU A 1 96 ? -13.974 5.096 13.821 1.00 92.81 96 LEU A O 1
ATOM 750 N N . ILE A 1 97 ? -13.211 7.205 13.741 1.00 92.31 97 ILE A N 1
ATOM 751 C CA . ILE A 1 97 ? -12.507 7.148 15.026 1.00 92.31 97 ILE A CA 1
ATOM 752 C C . ILE A 1 97 ? -13.497 6.910 16.176 1.00 92.31 97 ILE A C 1
ATOM 754 O O . ILE A 1 97 ? -13.239 6.079 17.046 1.00 92.31 97 ILE A O 1
ATOM 758 N N . ASN A 1 98 ? -14.634 7.611 16.192 1.00 91.62 98 ASN A N 1
ATOM 759 C CA . ASN A 1 98 ? -15.665 7.438 17.218 1.00 91.62 98 ASN A CA 1
ATOM 760 C C . ASN A 1 98 ? -16.280 6.038 17.171 1.00 91.62 98 ASN A C 1
ATOM 762 O O . ASN A 1 98 ? -16.464 5.423 18.219 1.00 91.62 98 ASN A O 1
ATOM 766 N N . TRP A 1 99 ? -16.535 5.518 15.972 1.00 92.88 99 TRP A N 1
ATOM 767 C CA . TRP A 1 99 ? -17.009 4.154 15.780 1.00 92.88 99 TRP A CA 1
ATOM 768 C C . TRP A 1 99 ? -16.023 3.127 16.350 1.00 92.88 99 TRP A C 1
ATOM 770 O O . TRP A 1 99 ? -16.397 2.282 17.162 1.00 92.88 99 TRP A O 1
ATOM 780 N N . TRP A 1 100 ? -14.735 3.248 16.022 1.00 91.69 100 TRP A N 1
ATOM 781 C CA . TRP A 1 100 ? -13.703 2.360 16.564 1.00 91.69 100 TRP A CA 1
ATOM 782 C C . TRP A 1 100 ? -13.576 2.455 18.087 1.00 91.69 100 TRP A C 1
ATOM 784 O O . TRP A 1 100 ? -13.418 1.432 18.757 1.00 91.69 100 TRP A O 1
ATOM 794 N N . LYS A 1 101 ? -13.706 3.660 18.656 1.00 87.00 101 LYS A N 1
ATOM 795 C CA . LYS A 1 101 ? -13.758 3.854 20.113 1.00 87.00 101 LYS A CA 1
ATOM 796 C C . LYS A 1 101 ? -14.965 3.152 20.736 1.00 87.00 101 LYS A C 1
ATOM 798 O O . LYS A 1 101 ? -14.805 2.485 21.753 1.00 87.00 101 LYS A O 1
ATOM 803 N N . GLN A 1 102 ? -16.147 3.246 20.127 1.00 92.94 102 GLN A N 1
ATOM 804 C CA . GLN A 1 102 ? -17.350 2.557 20.610 1.00 92.94 102 GLN A CA 1
ATOM 805 C C . GLN A 1 102 ? -17.196 1.032 20.573 1.00 92.94 102 GLN A C 1
ATOM 807 O O . GLN A 1 102 ? -17.563 0.360 21.540 1.00 92.94 102 GLN A O 1
ATOM 812 N N . LEU A 1 103 ? -16.607 0.477 19.509 1.00 86.56 103 LEU A N 1
ATOM 813 C CA . LEU A 1 103 ? -16.302 -0.957 19.433 1.00 86.56 103 LEU A CA 1
ATOM 814 C C . LEU A 1 103 ? -15.340 -1.395 20.547 1.00 86.56 103 LEU A C 1
ATOM 816 O O . LEU A 1 103 ? -15.567 -2.426 21.176 1.00 86.56 103 LEU A O 1
ATOM 820 N N . ALA A 1 104 ? -14.312 -0.593 20.846 1.00 81.3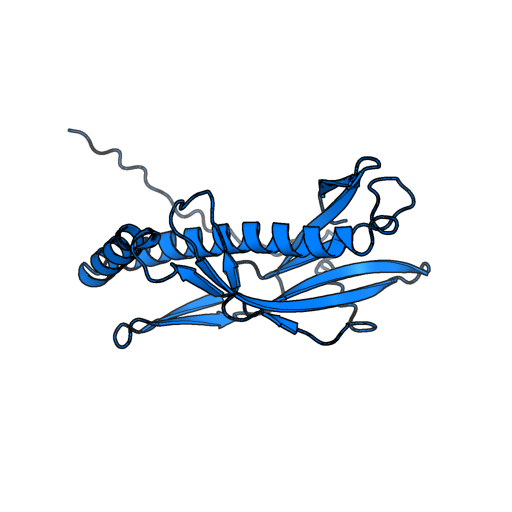1 104 ALA A N 1
ATOM 821 C CA . ALA A 1 104 ? -13.400 -0.869 21.956 1.00 81.31 104 ALA A CA 1
ATOM 822 C C . ALA A 1 104 ? -14.114 -0.810 23.320 1.00 81.31 104 ALA A C 1
ATOM 824 O O . ALA A 1 104 ? -13.990 -1.732 24.121 1.00 81.31 104 ALA A O 1
ATOM 825 N N . MET A 1 105 ? -14.904 0.240 23.570 1.00 85.31 105 MET A N 1
ATOM 826 C CA . MET A 1 105 ? -15.630 0.430 24.835 1.00 85.31 105 MET A CA 1
ATOM 827 C C . MET A 1 105 ? -16.700 -0.640 25.083 1.00 85.31 105 MET A C 1
ATOM 829 O O . MET A 1 105 ? -16.970 -0.982 26.229 1.00 85.31 105 MET A O 1
ATOM 833 N N . SER A 1 106 ? -17.297 -1.177 24.018 1.00 91.94 106 SER A N 1
ATOM 834 C CA . SER A 1 106 ? -18.273 -2.274 24.088 1.00 91.94 106 SER A CA 1
ATOM 835 C C . SER A 1 106 ? -17.630 -3.667 24.129 1.00 91.94 106 SER A C 1
ATOM 837 O O . SER A 1 106 ? -18.346 -4.666 24.166 1.00 91.94 106 SER A O 1
ATOM 839 N N . GLY A 1 107 ? -16.294 -3.760 24.119 1.00 85.00 107 GLY A N 1
ATOM 840 C CA . GLY A 1 107 ? -15.567 -5.032 24.130 1.00 85.00 107 GLY A CA 1
ATOM 841 C C . GLY A 1 107 ? -15.651 -5.823 22.819 1.00 85.00 107 GLY A C 1
ATOM 842 O O . GLY A 1 107 ? -15.250 -6.987 22.779 1.00 85.00 107 GLY A O 1
ATOM 843 N N . ASN A 1 108 ? -16.137 -5.219 21.730 1.00 87.12 108 ASN A N 1
ATOM 844 C CA . ASN A 1 108 ? -16.251 -5.858 20.418 1.00 87.12 108 ASN A CA 1
ATOM 845 C C . ASN A 1 108 ? -14.923 -5.788 19.637 1.00 87.12 108 ASN A C 1
ATOM 847 O O . ASN A 1 108 ? -14.810 -5.189 18.562 1.00 87.12 108 ASN A O 1
ATOM 851 N N . TYR A 1 109 ? -13.882 -6.406 20.200 1.00 81.75 109 TYR A N 1
ATOM 852 C CA . TYR A 1 109 ? -12.526 -6.365 19.645 1.00 81.75 109 TYR A CA 1
ATOM 853 C C . TYR A 1 109 ? -12.389 -7.106 18.311 1.00 81.75 109 TYR A C 1
ATOM 855 O O . TYR A 1 109 ? -11.560 -6.725 17.487 1.00 81.75 109 TYR A O 1
ATOM 863 N N . GLY A 1 110 ? -13.210 -8.135 18.072 1.00 81.69 110 GLY A N 1
ATOM 864 C CA . GLY A 1 110 ? -13.213 -8.869 16.804 1.00 81.69 110 GLY A CA 1
ATOM 865 C C . GLY A 1 110 ? -13.610 -7.978 15.628 1.00 81.69 110 GLY A C 1
ATOM 866 O O . GLY A 1 110 ? -12.894 -7.918 14.627 1.00 81.69 110 GLY A O 1
ATOM 867 N N . GLN A 1 111 ? -14.702 -7.220 15.774 1.00 84.88 111 GLN A N 1
ATOM 868 C CA . GLN A 1 111 ? -15.137 -6.283 14.741 1.00 84.88 111 GLN A CA 1
ATOM 869 C C . GLN A 1 111 ? -14.177 -5.099 14.604 1.00 84.88 111 GLN A C 1
ATOM 871 O O . GLN A 1 111 ? -13.833 -4.732 13.484 1.00 84.88 111 GLN A O 1
ATOM 876 N N . LEU A 1 112 ? -13.676 -4.551 15.719 1.00 82.56 112 LEU A N 1
ATOM 877 C CA . LEU A 1 112 ? -12.675 -3.479 15.682 1.00 82.56 112 LEU A CA 1
ATOM 878 C C . LEU A 1 112 ? -11.429 -3.889 14.889 1.00 82.56 112 LEU A C 1
ATOM 880 O O . LEU A 1 112 ? -10.939 -3.117 14.065 1.00 82.56 112 LEU A O 1
ATOM 884 N N . LYS A 1 113 ? -10.928 -5.107 15.122 1.00 80.38 113 LYS A N 1
ATOM 885 C CA . LYS A 1 113 ? -9.789 -5.652 14.382 1.00 80.38 113 LYS A CA 1
ATOM 886 C C . LYS A 1 113 ? -10.096 -5.740 12.886 1.00 80.38 113 LYS A C 1
ATOM 888 O O . LYS A 1 113 ? -9.314 -5.233 12.087 1.00 80.38 113 LYS A O 1
ATOM 893 N N . SER A 1 114 ? -11.238 -6.324 12.521 1.00 84.31 114 SER A N 1
ATOM 894 C CA . SER A 1 114 ? -11.642 -6.486 11.118 1.00 84.31 114 SER A CA 1
ATOM 895 C C . SER A 1 114 ? -11.751 -5.148 10.378 1.00 84.31 114 SER A C 1
ATOM 897 O O . SER A 1 114 ? -11.226 -5.005 9.276 1.00 84.31 114 SER A O 1
ATOM 899 N N . GLU A 1 115 ? -12.403 -4.152 10.982 1.00 87.88 115 GLU A N 1
ATOM 900 C CA . GLU A 1 115 ? -12.564 -2.807 10.405 1.00 87.88 115 GLU A CA 1
ATOM 901 C C . GLU A 1 115 ? -11.214 -2.111 10.191 1.00 87.88 115 GLU A C 1
ATOM 903 O O . GLU A 1 115 ? -10.972 -1.461 9.171 1.00 87.88 115 GLU A O 1
ATOM 908 N N . ARG A 1 116 ? -10.296 -2.277 11.146 1.00 83.25 116 ARG A N 1
ATOM 909 C CA . ARG A 1 116 ? -8.947 -1.721 11.054 1.00 83.25 116 ARG A CA 1
ATOM 910 C C . ARG A 1 116 ? -8.087 -2.397 10.000 1.00 83.25 116 ARG A C 1
ATOM 912 O O . ARG A 1 116 ? -7.354 -1.707 9.295 1.00 83.25 116 ARG A O 1
ATOM 919 N N . GLU A 1 117 ? -8.145 -3.721 9.902 1.00 82.75 117 GLU A N 1
ATOM 920 C CA . GLU A 1 117 ? -7.439 -4.463 8.855 1.00 82.75 117 GLU A CA 1
ATOM 921 C C . GLU A 1 117 ? -7.955 -4.061 7.471 1.00 82.75 117 GLU A C 1
ATOM 923 O O . GLU A 1 117 ? -7.148 -3.824 6.572 1.00 82.75 117 GLU A O 1
ATOM 928 N N . ALA A 1 118 ? -9.272 -3.887 7.314 1.00 87.38 118 ALA A N 1
ATOM 929 C CA . ALA A 1 118 ? -9.865 -3.375 6.081 1.00 87.38 118 ALA A CA 1
ATOM 930 C C . ALA A 1 118 ? -9.336 -1.973 5.728 1.00 87.38 118 ALA A C 1
ATOM 932 O O . ALA A 1 118 ? -8.870 -1.760 4.606 1.00 87.38 118 ALA A O 1
ATOM 933 N N . PHE A 1 119 ? -9.301 -1.051 6.697 1.00 90.38 119 PHE A N 1
ATOM 934 C CA . PHE A 1 119 ? -8.736 0.289 6.504 1.00 90.38 119 PHE A CA 1
ATOM 935 C C . PHE A 1 119 ? -7.249 0.246 6.123 1.00 90.38 119 PHE A C 1
ATOM 937 O O . PHE A 1 119 ? -6.833 0.889 5.159 1.00 90.38 119 PHE A O 1
ATOM 944 N N . LYS A 1 120 ? -6.443 -0.546 6.844 1.00 87.38 120 LYS A N 1
ATOM 945 C CA . LYS A 1 120 ? -5.005 -0.706 6.577 1.00 87.38 120 LYS A CA 1
ATOM 946 C C . LYS A 1 120 ? -4.757 -1.280 5.183 1.00 87.38 120 LYS A C 1
ATOM 948 O O . LYS A 1 120 ? -3.866 -0.798 4.491 1.00 87.38 120 LYS A O 1
ATOM 953 N N . ASN A 1 121 ? -5.533 -2.278 4.765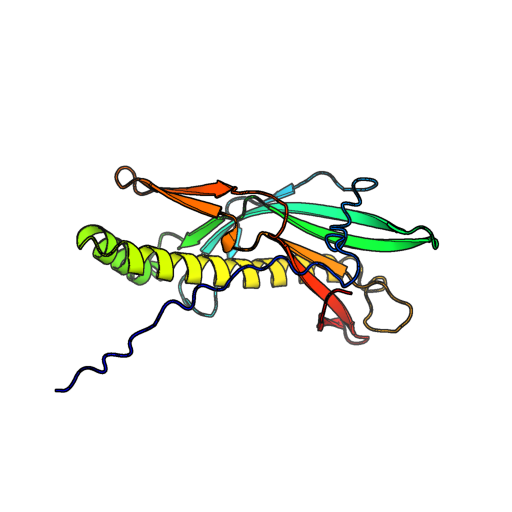 1.00 85.19 121 ASN A N 1
ATOM 954 C CA . ASN A 1 121 ? -5.407 -2.882 3.439 1.00 85.19 121 ASN A CA 1
ATOM 955 C C . ASN A 1 121 ? -5.796 -1.896 2.329 1.00 85.19 121 ASN A C 1
ATOM 957 O O . ASN A 1 121 ? -5.046 -1.756 1.367 1.00 85.19 121 ASN A O 1
ATOM 961 N N . ALA A 1 122 ? -6.883 -1.137 2.500 1.00 89.38 122 ALA A N 1
ATOM 962 C CA . ALA A 1 122 ? -7.263 -0.093 1.547 1.00 89.38 122 ALA A CA 1
ATOM 963 C C . ALA A 1 122 ? -6.185 1.003 1.427 1.00 89.38 122 ALA A C 1
ATOM 965 O O . ALA A 1 122 ? -5.840 1.421 0.321 1.00 89.38 122 ALA A O 1
ATOM 966 N N . ALA A 1 123 ? -5.606 1.430 2.556 1.00 92.62 123 ALA A N 1
ATOM 967 C CA . ALA A 1 123 ? -4.489 2.376 2.577 1.00 92.62 123 ALA A CA 1
ATOM 968 C C . ALA A 1 123 ? -3.257 1.816 1.853 1.00 92.62 123 ALA A C 1
ATOM 970 O O . ALA A 1 123 ? -2.606 2.510 1.079 1.00 92.62 123 ALA A O 1
ATOM 971 N N . LYS A 1 124 ? -2.940 0.547 2.099 1.00 88.56 124 LYS A N 1
ATOM 972 C CA . LYS A 1 124 ? -1.796 -0.149 1.516 1.00 88.56 124 LYS A CA 1
ATOM 973 C C . LYS A 1 124 ? -1.891 -0.241 -0.002 1.00 88.56 124 LYS A C 1
ATOM 975 O O . LYS A 1 124 ? -0.929 0.108 -0.681 1.00 88.56 124 LYS A O 1
ATOM 980 N N . ASP A 1 125 ? -3.038 -0.664 -0.523 1.00 87.69 125 ASP A N 1
ATOM 981 C CA . ASP A 1 125 ? -3.248 -0.803 -1.966 1.00 87.69 125 ASP A CA 1
ATOM 982 C C . ASP A 1 125 ? -3.163 0.560 -2.671 1.00 87.69 125 ASP A C 1
ATOM 984 O O . ASP A 1 125 ? -2.529 0.690 -3.720 1.00 87.69 125 ASP A O 1
ATOM 988 N N . GLN A 1 126 ? -3.723 1.607 -2.059 1.00 92.19 126 GLN A N 1
ATOM 989 C CA . GLN A 1 126 ? -3.641 2.957 -2.610 1.00 92.19 126 GLN A CA 1
ATOM 990 C C . GLN A 1 126 ? -2.217 3.537 -2.532 1.00 92.19 126 GLN A C 1
ATOM 992 O O . GLN A 1 126 ? -1.757 4.165 -3.486 1.00 92.19 126 GLN A O 1
ATOM 997 N N . PHE A 1 127 ? -1.499 3.312 -1.428 1.00 92.94 127 PHE A N 1
ATOM 998 C CA . PHE A 1 127 ? -0.111 3.751 -1.273 1.00 92.94 127 PHE A CA 1
ATOM 999 C C . PHE A 1 127 ? 0.818 3.065 -2.278 1.00 92.94 127 PHE A C 1
ATOM 1001 O O . PHE A 1 127 ? 1.629 3.733 -2.920 1.00 92.94 127 PHE A O 1
ATOM 1008 N N . GLU A 1 128 ? 0.673 1.745 -2.445 1.00 89.25 128 GLU A N 1
ATOM 1009 C CA . GLU A 1 128 ? 1.408 0.971 -3.447 1.00 89.25 128 GLU A CA 1
ATOM 1010 C C . GLU A 1 128 ? 1.217 1.572 -4.833 1.00 89.25 128 GLU A C 1
ATOM 1012 O O . GLU A 1 128 ? 2.196 1.873 -5.512 1.00 89.25 128 GLU A O 1
ATOM 1017 N N . LYS A 1 129 ? -0.043 1.794 -5.221 1.00 88.25 129 LYS A N 1
ATOM 1018 C CA . LYS A 1 129 ? -0.382 2.360 -6.521 1.00 88.25 129 LYS A CA 1
ATOM 1019 C C . LYS A 1 129 ? 0.338 3.688 -6.742 1.00 88.25 129 LYS A C 1
ATOM 1021 O O . LYS A 1 129 ? 1.015 3.829 -7.751 1.00 88.25 129 LYS A O 1
ATOM 1026 N N . ILE A 1 130 ? 0.259 4.625 -5.797 1.00 91.62 130 ILE A N 1
ATOM 1027 C CA . ILE A 1 130 ? 0.909 5.939 -5.928 1.00 91.62 130 ILE A CA 1
ATOM 1028 C C . ILE A 1 130 ? 2.429 5.795 -6.061 1.00 91.62 130 ILE A C 1
ATOM 1030 O O . ILE A 1 130 ? 3.017 6.352 -6.985 1.00 91.62 130 ILE A O 1
ATOM 1034 N N . LYS A 1 131 ? 3.078 5.026 -5.178 1.00 91.12 131 LYS A N 1
ATOM 1035 C CA . LYS A 1 131 ? 4.546 4.909 -5.181 1.00 91.12 131 LYS A CA 1
ATOM 1036 C C . LYS A 1 131 ? 5.090 4.169 -6.389 1.00 91.12 131 LYS A C 1
ATOM 1038 O O . LYS A 1 131 ? 6.136 4.544 -6.914 1.00 91.12 131 LYS A O 1
ATOM 1043 N N . ILE A 1 132 ? 4.365 3.171 -6.874 1.00 87.88 132 ILE A N 1
ATOM 1044 C CA . ILE A 1 132 ? 4.717 2.510 -8.124 1.00 87.88 132 ILE A CA 1
ATOM 1045 C C . ILE A 1 132 ? 4.515 3.443 -9.315 1.00 87.88 132 ILE A C 1
ATOM 1047 O O . ILE A 1 132 ? 5.380 3.487 -10.185 1.00 87.88 132 ILE A O 1
ATOM 1051 N N . GLN A 1 133 ? 3.439 4.233 -9.341 1.00 88.81 133 GLN A N 1
ATOM 1052 C CA . GLN A 1 133 ? 3.235 5.222 -10.399 1.00 88.81 133 GLN A CA 1
ATOM 1053 C C . GLN A 1 133 ? 4.362 6.260 -10.440 1.00 88.81 133 GLN A C 1
ATOM 1055 O O . GLN A 1 133 ? 4.923 6.488 -11.511 1.00 88.81 133 GLN A O 1
ATOM 1060 N N . GLU A 1 134 ? 4.741 6.821 -9.289 1.00 90.00 134 GLU A N 1
ATOM 1061 C CA . GLU A 1 134 ? 5.887 7.734 -9.171 1.00 90.00 134 GLU A CA 1
ATOM 1062 C C . GLU A 1 134 ? 7.172 7.084 -9.717 1.00 90.00 134 GLU A C 1
ATOM 1064 O O . GLU A 1 134 ? 7.885 7.691 -10.514 1.00 90.00 134 GLU A O 1
ATOM 1069 N N . TYR A 1 135 ? 7.454 5.831 -9.341 1.00 86.50 135 TYR A N 1
ATOM 1070 C CA . TYR A 1 135 ? 8.666 5.134 -9.780 1.00 86.50 135 TYR A CA 1
ATOM 1071 C C . TYR A 1 135 ? 8.675 4.845 -11.286 1.00 86.50 135 TYR A C 1
ATOM 1073 O O . TYR A 1 135 ? 9.675 5.076 -11.964 1.00 86.50 135 TYR A O 1
ATOM 1081 N N . LEU A 1 136 ? 7.556 4.365 -11.827 1.00 85.75 136 LEU A N 1
ATOM 1082 C CA . LEU A 1 136 ? 7.395 4.090 -13.254 1.00 85.75 136 LEU A CA 1
ATOM 1083 C C . LEU A 1 136 ? 7.589 5.356 -14.099 1.00 85.75 136 LEU A C 1
ATOM 1085 O O . LEU A 1 136 ? 8.255 5.313 -15.132 1.00 85.75 136 LEU A O 1
ATOM 1089 N N . GLN A 1 137 ? 7.081 6.496 -13.631 1.00 85.69 137 GLN A N 1
ATOM 1090 C CA . GLN A 1 137 ? 7.229 7.784 -14.312 1.00 85.69 137 GLN A CA 1
ATOM 1091 C C . GLN A 1 137 ? 8.672 8.309 -14.339 1.00 85.69 137 GLN A C 1
ATOM 1093 O O . GLN A 1 137 ? 9.005 9.088 -15.231 1.00 85.69 137 GLN A O 1
ATOM 1098 N N . LEU A 1 138 ? 9.541 7.875 -13.419 1.00 86.00 138 LEU A N 1
ATOM 1099 C CA . LEU A 1 138 ? 10.973 8.200 -13.463 1.00 86.00 138 LEU A CA 1
ATOM 1100 C C . LEU A 1 138 ? 11.723 7.411 -14.547 1.00 86.00 138 LEU A C 1
ATOM 1102 O O . LEU A 1 138 ? 12.754 7.871 -15.036 1.00 86.00 138 LEU A O 1
ATOM 1106 N N . PHE A 1 139 ? 11.205 6.243 -14.943 1.00 82.62 139 PHE A N 1
ATOM 1107 C CA . PHE A 1 139 ? 11.853 5.331 -15.893 1.00 82.62 139 PHE A CA 1
ATOM 1108 C C . PHE A 1 139 ? 10.883 4.807 -16.970 1.00 82.62 139 PHE A C 1
ATOM 1110 O O . PHE A 1 139 ? 10.771 3.593 -17.171 1.00 82.62 139 PHE A O 1
ATOM 1117 N N . PRO A 1 140 ? 10.182 5.689 -17.705 1.00 78.69 140 PRO A N 1
ATOM 1118 C CA . PRO A 1 140 ? 9.043 5.285 -18.522 1.00 78.69 140 PRO A CA 1
ATOM 1119 C C . PRO A 1 140 ? 9.419 4.401 -19.716 1.00 78.69 140 PRO A C 1
ATOM 1121 O O . PRO A 1 140 ? 8.608 3.601 -20.166 1.00 78.69 140 PRO A O 1
ATOM 1124 N N . GLN A 1 141 ? 10.655 4.509 -20.213 1.00 80.62 141 GLN A N 1
ATOM 1125 C CA . GLN A 1 141 ? 11.151 3.711 -21.341 1.00 80.62 141 GLN A CA 1
ATOM 1126 C C . GLN A 1 141 ? 11.612 2.305 -20.929 1.00 80.62 141 GLN A C 1
ATOM 1128 O O . GLN A 1 141 ? 11.680 1.416 -21.769 1.00 80.62 141 GLN A O 1
ATOM 1133 N N . THR A 1 142 ? 11.918 2.093 -19.646 1.00 80.19 142 THR A N 1
ATOM 1134 C CA . THR A 1 142 ? 12.445 0.818 -19.127 1.00 80.19 142 THR A CA 1
ATOM 1135 C C . THR A 1 142 ? 11.337 -0.211 -18.906 1.00 80.19 142 THR A C 1
ATOM 1137 O O . THR A 1 142 ? 11.560 -1.412 -19.060 1.00 80.19 142 THR A O 1
ATOM 1140 N N . PHE A 1 143 ? 10.142 0.262 -18.541 1.00 83.69 143 PHE A N 1
ATOM 1141 C CA . PHE A 1 143 ? 9.042 -0.566 -18.043 1.00 83.69 143 PHE A CA 1
ATOM 1142 C C . PHE A 1 143 ? 7.828 -0.603 -18.976 1.00 83.69 143 PHE A C 1
ATOM 1144 O O . PHE A 1 143 ? 6.689 -0.676 -18.515 1.00 83.69 143 PHE A O 1
ATOM 1151 N N . LEU A 1 144 ? 8.035 -0.507 -20.291 1.00 82.38 144 LEU A N 1
ATOM 1152 C CA . LEU A 1 144 ? 6.917 -0.539 -21.232 1.00 82.38 144 LEU A CA 1
ATOM 1153 C C . LEU A 1 144 ? 6.262 -1.932 -21.285 1.00 82.38 144 LEU A C 1
ATOM 1155 O O . LEU A 1 144 ? 6.942 -2.946 -21.214 1.00 82.38 144 LEU A O 1
ATOM 1159 N N . CYS A 1 145 ? 4.952 -2.015 -21.507 1.00 77.00 145 CYS A N 1
ATOM 1160 C CA . CYS A 1 145 ? 4.220 -3.289 -21.584 1.00 77.00 145 CYS A CA 1
ATOM 1161 C C . CYS A 1 145 ? 4.519 -4.131 -22.853 1.00 77.00 145 CYS A C 1
ATOM 1163 O O . CYS A 1 145 ? 3.860 -5.138 -23.101 1.00 77.00 145 CYS A O 1
ATOM 1165 N N . SER A 1 146 ? 5.470 -3.726 -23.699 1.00 74.06 146 SER A N 1
ATOM 1166 C CA . SER A 1 146 ? 5.874 -4.464 -24.907 1.00 74.06 146 SER A CA 1
ATOM 1167 C C . SER A 1 146 ? 6.827 -5.625 -24.584 1.00 74.06 146 SER A C 1
ATOM 1169 O O . SER A 1 146 ? 7.615 -5.511 -23.653 1.00 74.06 146 SER A O 1
ATOM 1171 N N . GLN A 1 147 ? 6.869 -6.668 -25.424 1.00 59.44 147 GLN A N 1
ATOM 1172 C CA . GLN A 1 147 ? 7.592 -7.934 -25.171 1.00 59.44 147 GLN A CA 1
ATOM 1173 C C . GLN A 1 147 ? 9.088 -7.833 -24.806 1.00 59.44 147 GLN A C 1
ATOM 1175 O O . GLN A 1 147 ? 9.615 -8.763 -24.209 1.00 59.44 147 GLN A O 1
ATOM 1180 N N . ASN A 1 148 ? 9.769 -6.734 -25.140 1.00 61.69 148 ASN A N 1
ATOM 1181 C CA . ASN A 1 148 ? 11.210 -6.578 -24.907 1.00 61.69 148 ASN A CA 1
ATOM 1182 C C . ASN A 1 148 ? 11.564 -5.755 -23.658 1.00 61.69 148 ASN A C 1
ATOM 1184 O O . ASN A 1 148 ? 12.745 -5.532 -23.402 1.00 61.69 148 ASN A O 1
ATOM 1188 N N . ASN A 1 149 ? 10.570 -5.265 -22.916 1.00 63.72 149 ASN A N 1
ATOM 1189 C CA . ASN A 1 149 ? 10.775 -4.357 -21.791 1.00 63.72 149 ASN A CA 1
ATOM 1190 C C . ASN A 1 149 ? 10.550 -5.057 -20.445 1.00 63.72 149 ASN A C 1
ATOM 1192 O O . ASN A 1 149 ? 9.910 -6.107 -20.362 1.00 63.72 149 ASN A O 1
ATOM 1196 N N . TYR A 1 150 ? 11.138 -4.499 -19.387 1.00 69.69 150 TYR A N 1
ATOM 1197 C CA . TYR A 1 150 ? 11.127 -5.116 -18.064 1.00 69.69 150 TYR A CA 1
ATOM 1198 C C . TYR A 1 150 ? 9.778 -4.906 -17.366 1.00 69.69 150 TYR A C 1
ATOM 1200 O O . TYR A 1 150 ? 9.150 -3.861 -17.510 1.00 69.69 150 TYR A O 1
ATOM 1208 N N . ILE A 1 151 ? 9.346 -5.873 -16.553 1.00 72.19 151 ILE A N 1
ATOM 1209 C CA . ILE A 1 151 ? 8.205 -5.700 -15.643 1.00 72.19 151 ILE A CA 1
ATOM 1210 C C . ILE A 1 151 ? 8.747 -5.247 -14.290 1.00 72.19 151 ILE A C 1
ATOM 1212 O O . ILE A 1 151 ? 9.636 -5.888 -13.720 1.00 72.19 151 ILE A O 1
ATOM 1216 N N . LEU A 1 152 ? 8.206 -4.153 -13.755 1.00 78.25 152 LEU A N 1
ATOM 1217 C CA . LEU A 1 152 ? 8.491 -3.746 -12.385 1.00 78.25 152 LEU A CA 1
ATOM 1218 C C . LEU A 1 152 ? 7.634 -4.579 -11.437 1.00 78.25 152 LEU A C 1
ATOM 1220 O O . LEU A 1 152 ? 6.409 -4.581 -11.546 1.00 78.25 152 LEU A O 1
ATOM 1224 N N . THR A 1 153 ? 8.257 -5.252 -10.478 1.00 80.88 153 THR A N 1
ATOM 1225 C CA . THR A 1 153 ? 7.520 -6.049 -9.494 1.00 80.88 153 THR A CA 1
ATOM 1226 C C . THR A 1 153 ? 7.462 -5.324 -8.154 1.00 80.88 153 THR A C 1
ATOM 1228 O O . THR A 1 153 ? 8.491 -5.038 -7.549 1.00 80.88 153 THR A O 1
ATOM 1231 N N . SER A 1 154 ? 6.272 -5.054 -7.632 1.00 76.38 154 SER A N 1
ATOM 1232 C CA . SER A 1 154 ? 6.116 -4.606 -6.247 1.00 76.38 154 SER A CA 1
ATOM 1233 C C . SER A 1 154 ? 5.936 -5.803 -5.315 1.00 76.38 154 SER A C 1
ATOM 1235 O O . SER A 1 154 ? 5.281 -6.790 -5.661 1.00 76.38 154 SER A O 1
ATOM 1237 N N . LYS A 1 155 ? 6.536 -5.727 -4.126 1.00 71.06 155 LYS A N 1
ATOM 1238 C CA . LYS A 1 155 ? 6.438 -6.738 -3.073 1.00 71.06 155 LYS A CA 1
ATOM 1239 C C . LYS A 1 155 ? 5.972 -6.080 -1.782 1.00 71.06 155 LYS A C 1
ATOM 1241 O O . LYS A 1 155 ? 6.664 -5.239 -1.209 1.00 71.06 155 LYS A O 1
ATOM 1246 N N . PHE A 1 156 ? 4.815 -6.513 -1.302 1.00 66.38 156 PHE A N 1
ATOM 1247 C CA . PHE A 1 156 ? 4.268 -6.105 -0.014 1.00 66.38 156 PHE A CA 1
ATOM 1248 C C . PHE A 1 156 ? 4.065 -7.317 0.879 1.00 66.38 156 PHE A C 1
ATOM 1250 O O . PHE A 1 156 ? 3.465 -8.300 0.447 1.00 66.38 156 PHE A O 1
ATOM 1257 N N . PHE A 1 157 ? 4.424 -7.220 2.156 1.00 60.91 157 PHE A N 1
ATOM 1258 C CA . PHE A 1 157 ? 4.046 -8.263 3.104 1.00 60.91 157 PHE A CA 1
ATOM 1259 C C . PHE A 1 157 ? 2.519 -8.323 3.287 1.00 60.91 157 PHE A C 1
ATOM 1261 O O . PHE A 1 157 ? 1.866 -7.298 3.493 1.00 60.91 157 PHE A O 1
ATOM 1268 N N . THR A 1 158 ? 1.913 -9.500 3.168 1.00 53.59 158 THR A N 1
ATOM 1269 C CA . THR A 1 158 ? 0.478 -9.744 3.347 1.00 53.59 158 THR A CA 1
ATOM 1270 C C . THR A 1 158 ? 0.077 -9.587 4.815 1.00 53.59 158 THR A C 1
ATOM 1272 O O . THR A 1 158 ? 0.859 -9.898 5.709 1.00 53.59 158 THR A O 1
ATOM 1275 N N . GLY A 1 159 ? -1.152 -9.121 5.077 1.00 48.50 159 GLY A N 1
ATOM 1276 C CA . GLY A 1 159 ? -1.661 -8.894 6.441 1.00 48.50 159 GLY A CA 1
ATOM 1277 C C . GLY A 1 159 ? -1.626 -10.139 7.338 1.00 48.50 159 GLY A C 1
ATOM 1278 O O . GLY A 1 159 ? -1.429 -10.019 8.540 1.00 48.50 159 GLY A O 1
ATOM 1279 N N . SER A 1 160 ? -1.685 -11.331 6.738 1.00 51.28 160 SER A N 1
ATOM 1280 C CA . SER A 1 160 ? -1.587 -12.654 7.375 1.00 51.28 160 SER A CA 1
ATOM 1281 C C . SER A 1 160 ? -0.284 -12.908 8.147 1.00 51.28 160 SER A C 1
ATOM 1283 O O . SER A 1 160 ? -0.163 -13.917 8.835 1.00 51.28 160 SER A O 1
ATOM 1285 N N . CYS A 1 161 ? 0.699 -12.021 8.008 1.00 49.97 161 CYS A N 1
ATOM 1286 C CA . CYS A 1 161 ? 2.067 -12.198 8.494 1.00 49.97 161 CYS A CA 1
ATOM 1287 C C . CYS A 1 161 ? 2.382 -11.328 9.706 1.00 49.97 161 CYS A C 1
ATOM 1289 O O . CYS A 1 161 ? 3.520 -11.299 10.171 1.00 49.97 161 CYS A O 1
ATOM 1291 N N . TYR A 1 162 ? 1.374 -10.621 10.217 1.00 50.03 162 TYR A N 1
ATOM 1292 C CA . TYR A 1 162 ? 1.484 -9.752 11.372 1.00 50.03 162 TYR A CA 1
ATOM 1293 C C . TYR A 1 162 ? 0.551 -10.231 12.493 1.00 50.03 162 TYR A C 1
ATOM 1295 O O . TYR A 1 162 ? -0.623 -10.525 12.277 1.00 50.03 162 TYR A O 1
ATOM 1303 N N . LYS A 1 163 ? 1.077 -10.301 13.715 1.00 48.75 163 LYS A N 1
ATOM 1304 C CA . LYS A 1 163 ? 0.333 -10.431 14.967 1.00 48.75 163 LYS A CA 1
ATOM 1305 C C . LYS A 1 163 ? 0.059 -9.035 15.510 1.00 48.75 163 LYS A C 1
ATOM 1307 O O . LYS A 1 163 ? 0.984 -8.348 15.920 1.00 48.75 163 LYS A O 1
ATOM 1312 N N . THR A 1 164 ? -1.201 -8.629 15.556 1.00 48.47 164 THR A N 1
ATOM 1313 C CA . THR A 1 164 ? -1.592 -7.352 16.165 1.00 48.47 164 THR A CA 1
ATOM 1314 C C . THR A 1 164 ? -1.725 -7.491 17.682 1.00 48.47 164 THR A C 1
ATOM 1316 O O . THR A 1 164 ? -2.519 -8.297 18.169 1.00 48.47 164 THR A O 1
ATOM 1319 N N . CYS A 1 165 ? -0.984 -6.673 18.424 1.00 44.19 165 CYS A N 1
ATOM 1320 C CA . CYS A 1 165 ? -1.120 -6.468 19.864 1.00 44.19 165 CYS A CA 1
ATOM 1321 C C . CYS A 1 165 ? -1.889 -5.166 20.123 1.00 44.19 165 CYS A C 1
ATOM 1323 O O . CYS A 1 165 ? -1.605 -4.152 19.491 1.00 44.19 165 CYS A O 1
ATOM 1325 N N . LEU A 1 166 ? -2.844 -5.184 21.055 1.00 41.84 166 LEU A N 1
ATOM 1326 C CA . LEU A 1 166 ? -3.676 -4.032 21.416 1.00 41.84 166 LEU A CA 1
ATOM 1327 C C . LEU A 1 166 ? -3.298 -3.509 22.806 1.00 41.84 166 LEU A C 1
ATOM 1329 O O . LEU A 1 166 ? -3.350 -4.261 23.777 1.00 41.84 166 LEU A O 1
ATOM 1333 N N . SER A 1 167 ? -2.992 -2.218 22.900 1.00 40.38 167 SER A N 1
ATOM 1334 C CA . SER A 1 167 ? -2.936 -1.455 24.146 1.00 40.38 167 SER A CA 1
ATOM 1335 C C . SER A 1 167 ? -4.148 -0.529 24.223 1.00 40.38 167 SER A C 1
ATOM 1337 O O . SER A 1 167 ? -4.478 0.167 23.265 1.00 40.38 167 SER A O 1
ATOM 1339 N N . LEU A 1 168 ? -4.832 -0.528 25.366 1.00 42.56 168 LEU A N 1
ATOM 1340 C CA . LEU A 1 168 ? -5.999 0.328 25.608 1.00 42.56 168 LEU A CA 1
ATOM 1341 C C . LEU A 1 168 ? -5.639 1.627 26.347 1.00 42.56 168 LEU A C 1
ATOM 1343 O O . LEU A 1 168 ? -6.463 2.535 26.391 1.00 42.56 168 LEU A O 1
ATOM 1347 N N . ASN A 1 169 ? -4.427 1.728 26.907 1.00 36.00 169 ASN A N 1
ATOM 1348 C CA . ASN A 1 169 ? -3.938 2.898 27.643 1.00 36.00 169 ASN A CA 1
ATOM 1349 C C . ASN A 1 169 ? -2.405 3.051 27.499 1.00 36.00 169 ASN A C 1
ATOM 1351 O O . ASN A 1 169 ? -1.672 2.367 28.212 1.00 36.00 169 ASN A O 1
ATOM 1355 N N . PRO A 1 170 ? -1.897 3.945 26.625 1.00 39.50 170 PRO A N 1
ATOM 1356 C CA . PRO A 1 170 ? -2.641 4.698 25.612 1.00 39.50 170 PRO A CA 1
ATOM 1357 C C . PRO A 1 170 ? -3.255 3.756 24.566 1.00 39.50 170 PRO A C 1
ATOM 1359 O O . PRO A 1 170 ? -2.808 2.617 24.425 1.00 39.50 170 PRO A O 1
ATOM 1362 N N . PHE A 1 171 ? -4.286 4.220 23.851 1.00 41.72 171 PHE A N 1
ATOM 1363 C CA . PHE A 1 171 ? -4.846 3.470 22.724 1.00 41.72 171 PHE A CA 1
ATOM 1364 C C . PHE A 1 171 ? -3.785 3.343 21.633 1.00 41.72 171 PHE A C 1
ATOM 1366 O O . PHE A 1 171 ? -3.499 4.308 20.925 1.00 41.72 171 PHE A O 1
ATOM 1373 N N . ASP A 1 172 ? -3.204 2.157 21.521 1.00 43.12 172 ASP A N 1
ATOM 1374 C CA . ASP A 1 172 ? -2.131 1.867 20.585 1.00 43.12 172 ASP A CA 1
ATOM 1375 C C . ASP A 1 172 ? -2.263 0.428 20.083 1.00 43.12 172 ASP A C 1
ATOM 1377 O O . ASP A 1 172 ? -2.780 -0.451 20.775 1.00 43.12 172 ASP A O 1
ATOM 1381 N N . MET A 1 173 ? -1.842 0.179 18.851 1.00 50.41 173 MET A N 1
ATOM 1382 C CA . MET A 1 173 ? -1.825 -1.165 18.283 1.00 50.41 173 MET A CA 1
ATOM 1383 C C . MET A 1 173 ? -0.503 -1.392 17.577 1.00 50.41 173 MET A C 1
ATOM 1385 O O . MET A 1 173 ? -0.168 -0.679 16.633 1.00 50.41 173 MET A O 1
ATOM 1389 N N . ILE A 1 174 ? 0.209 -2.421 18.023 1.00 49.62 174 ILE A N 1
ATOM 1390 C CA . ILE A 1 174 ? 1.537 -2.773 17.532 1.00 49.62 174 ILE A CA 1
ATOM 1391 C C . ILE A 1 174 ? 1.416 -4.066 16.734 1.00 49.62 174 ILE A C 1
ATOM 1393 O O . ILE A 1 174 ? 1.016 -5.097 17.272 1.00 49.62 174 ILE A O 1
ATOM 1397 N N . ASP A 1 175 ? 1.778 -4.017 15.458 1.00 49.44 175 ASP A N 1
ATOM 1398 C CA . ASP A 1 175 ? 1.826 -5.188 14.588 1.00 49.44 175 ASP A CA 1
ATOM 1399 C C . ASP A 1 175 ? 3.222 -5.830 14.644 1.00 49.44 175 ASP A C 1
ATOM 1401 O O . ASP A 1 175 ? 4.212 -5.224 14.237 1.00 49.44 175 ASP A O 1
ATOM 1405 N N . TRP A 1 176 ? 3.302 -7.069 15.128 1.00 46.62 176 TRP A N 1
ATOM 1406 C CA . TRP A 1 176 ? 4.523 -7.870 15.226 1.00 46.62 176 TRP A CA 1
ATOM 1407 C C . TRP A 1 176 ? 4.645 -8.858 14.073 1.00 46.62 176 TRP A C 1
ATOM 1409 O O . TRP A 1 176 ? 3.702 -9.574 13.753 1.00 46.62 176 TRP A O 1
ATOM 1419 N N . TYR A 1 177 ? 5.819 -8.947 13.467 1.00 53.00 177 TYR A N 1
ATOM 1420 C CA . TYR A 1 177 ? 6.067 -9.843 12.343 1.00 53.00 177 TYR A CA 1
ATOM 1421 C C . TYR A 1 177 ? 6.087 -11.332 12.744 1.00 53.00 177 TYR A C 1
ATOM 1423 O O . TYR A 1 177 ? 6.625 -11.672 13.796 1.00 53.00 177 TYR A O 1
ATOM 1431 N N . CYS A 1 178 ? 5.503 -12.218 11.924 1.00 46.88 178 CYS A N 1
ATOM 1432 C CA . CYS A 1 178 ? 5.385 -13.655 12.217 1.00 46.88 178 CYS A CA 1
ATOM 1433 C C . CYS A 1 178 ? 6.471 -14.530 11.554 1.00 46.88 178 CYS A C 1
ATOM 1435 O O . CYS A 1 178 ? 7.031 -15.355 12.270 1.00 46.88 178 CYS A O 1
ATOM 1437 N N . SER A 1 179 ? 6.766 -14.377 10.248 1.00 43.78 179 SER A N 1
ATOM 1438 C CA . SER A 1 179 ? 7.943 -14.928 9.519 1.00 43.78 179 SER A CA 1
ATOM 1439 C C . SER A 1 179 ? 7.872 -14.654 7.995 1.00 43.78 179 SER A C 1
ATOM 1441 O O . SER A 1 179 ? 6.802 -14.352 7.471 1.00 43.78 179 SER A O 1
ATOM 1443 N N . ASP A 1 180 ? 9.006 -14.781 7.281 1.00 42.81 180 ASP A N 1
ATOM 1444 C CA . ASP A 1 180 ? 9.191 -14.441 5.849 1.00 42.81 180 ASP A CA 1
ATOM 1445 C C . ASP A 1 180 ? 8.651 -15.443 4.812 1.00 42.81 180 ASP A C 1
ATOM 1447 O O . ASP A 1 180 ? 8.389 -15.052 3.672 1.00 42.81 180 ASP A O 1
ATOM 1451 N N . ALA A 1 181 ? 8.432 -16.708 5.176 1.00 41.53 181 ALA A N 1
ATOM 1452 C CA . ALA A 1 181 ? 8.394 -17.815 4.210 1.00 41.53 181 ALA A CA 1
ATOM 1453 C C . ALA A 1 181 ? 7.138 -17.920 3.308 1.00 41.53 181 ALA A C 1
ATOM 1455 O O . ALA A 1 181 ? 7.151 -18.673 2.343 1.00 41.53 181 ALA A O 1
ATOM 1456 N N . CYS A 1 182 ? 6.042 -17.192 3.567 1.00 43.06 182 CYS A N 1
ATOM 1457 C CA . CYS A 1 182 ? 4.801 -17.314 2.766 1.00 43.06 182 CYS A CA 1
ATOM 1458 C C . CYS A 1 182 ? 4.035 -15.995 2.580 1.00 43.06 182 CYS A C 1
ATOM 1460 O O . CYS A 1 182 ? 2.818 -15.969 2.398 1.00 43.06 182 CYS A O 1
ATOM 1462 N N . CYS A 1 183 ? 4.747 -14.874 2.666 1.00 55.22 183 CYS A N 1
ATOM 1463 C CA . CYS A 1 183 ? 4.142 -13.657 3.182 1.00 55.22 183 CYS A CA 1
ATOM 1464 C C . CYS A 1 183 ? 4.143 -12.455 2.250 1.00 55.22 183 CYS A C 1
ATOM 1466 O O . CYS A 1 183 ? 3.814 -11.370 2.708 1.00 55.22 183 CYS A O 1
ATOM 1468 N N . LYS A 1 184 ? 4.507 -12.582 0.971 1.00 63.38 184 LYS A N 1
ATOM 1469 C CA . LYS A 1 184 ? 4.636 -11.429 0.063 1.00 63.38 184 LYS A CA 1
ATOM 1470 C C . LYS A 1 184 ? 3.577 -11.492 -1.045 1.00 63.38 184 LYS A C 1
ATOM 1472 O O . LYS A 1 184 ? 3.535 -12.446 -1.812 1.00 63.38 184 LYS A O 1
ATOM 1477 N N . ARG A 1 185 ? 2.735 -10.456 -1.153 1.00 70.06 185 ARG A N 1
ATOM 1478 C CA . ARG A 1 185 ? 1.936 -10.186 -2.358 1.00 70.06 185 ARG A 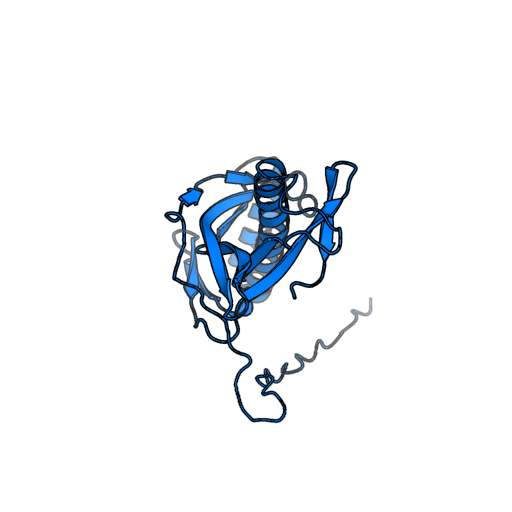CA 1
ATOM 1479 C C . ARG A 1 185 ? 2.876 -9.575 -3.388 1.00 70.06 185 ARG A C 1
ATOM 1481 O O . ARG A 1 185 ? 3.444 -8.512 -3.131 1.00 70.06 185 ARG A O 1
ATOM 1488 N N . THR A 1 186 ? 3.032 -10.254 -4.518 1.00 70.88 186 THR A N 1
ATOM 1489 C CA . THR A 1 186 ? 3.775 -9.775 -5.683 1.00 70.88 186 THR A CA 1
ATOM 1490 C C . THR A 1 186 ? 2.801 -9.209 -6.708 1.00 70.88 186 THR A C 1
ATOM 1492 O O . THR A 1 186 ? 1.749 -9.795 -6.969 1.00 70.88 186 THR A O 1
ATOM 1495 N N . THR A 1 187 ? 3.134 -8.058 -7.281 1.00 77.31 187 THR A N 1
ATOM 1496 C CA . THR A 1 187 ? 2.323 -7.443 -8.338 1.00 77.31 187 THR A CA 1
ATOM 1497 C C . THR A 1 187 ? 3.232 -6.951 -9.449 1.00 77.31 187 THR A C 1
ATOM 1499 O O . THR A 1 187 ? 4.215 -6.269 -9.167 1.00 77.31 187 THR A O 1
ATOM 1502 N N . GLY A 1 188 ? 2.918 -7.304 -10.695 1.00 81.31 188 GLY A N 1
ATOM 1503 C CA . GLY A 1 188 ? 3.633 -6.819 -11.869 1.00 81.31 188 GLY A CA 1
ATOM 1504 C C . GLY A 1 188 ? 3.035 -5.509 -12.373 1.00 81.31 188 GLY A C 1
ATOM 1505 O O . GLY A 1 188 ? 1.812 -5.349 -12.406 1.00 81.31 188 GLY A O 1
ATOM 1506 N N . TRP A 1 189 ? 3.898 -4.587 -12.788 1.00 84.06 189 TRP A N 1
ATOM 1507 C CA . TRP A 1 189 ? 3.508 -3.291 -13.325 1.00 84.06 189 TRP A CA 1
ATOM 1508 C C . TRP A 1 189 ? 4.297 -2.942 -14.584 1.00 84.06 189 TRP A C 1
ATOM 1510 O O . TRP A 1 189 ? 5.496 -3.218 -14.680 1.00 84.06 189 TRP A O 1
ATOM 1520 N N . CYS A 1 190 ? 3.618 -2.302 -15.532 1.00 84.19 190 CYS A N 1
ATOM 1521 C CA . CYS A 1 190 ? 4.211 -1.776 -16.759 1.00 84.19 190 CYS A CA 1
ATOM 1522 C C . CYS A 1 190 ? 3.456 -0.525 -17.241 1.00 84.19 190 CYS A C 1
ATOM 1524 O O . CYS A 1 190 ? 2.378 -0.201 -16.733 1.00 84.19 190 CYS A O 1
ATOM 1526 N N . ILE A 1 191 ? 4.025 0.181 -18.218 1.00 85.25 191 ILE A N 1
ATOM 1527 C CA . ILE A 1 191 ? 3.464 1.392 -18.833 1.00 85.25 191 ILE A CA 1
ATOM 1528 C C . ILE A 1 191 ? 3.184 1.134 -20.320 1.00 85.25 191 ILE A C 1
ATOM 1530 O O . ILE A 1 191 ? 4.017 0.559 -21.012 1.00 85.25 191 ILE A O 1
ATOM 1534 N N . ASP A 1 192 ? 2.037 1.538 -20.861 1.00 82.94 192 ASP A N 1
ATOM 1535 C CA . ASP A 1 192 ? 1.830 1.491 -22.316 1.00 82.94 192 ASP A CA 1
ATOM 1536 C C . ASP A 1 192 ? 2.503 2.664 -23.051 1.00 82.94 192 ASP A C 1
ATOM 1538 O O . ASP A 1 192 ? 3.046 3.595 -22.456 1.00 82.94 192 ASP A O 1
ATOM 1542 N N . ALA A 1 193 ? 2.440 2.635 -24.383 1.00 80.00 193 ALA A N 1
ATOM 1543 C CA . ALA A 1 193 ? 2.990 3.688 -25.236 1.00 80.00 193 ALA A CA 1
ATOM 1544 C C . ALA A 1 193 ? 2.333 5.072 -25.034 1.00 80.00 193 ALA A C 1
ATOM 1546 O O . ALA A 1 193 ? 2.898 6.075 -25.462 1.00 80.00 193 ALA A O 1
ATOM 1547 N N . ASN A 1 194 ? 1.167 5.137 -24.384 1.00 82.31 194 ASN A N 1
ATOM 1548 C CA . ASN A 1 194 ? 0.453 6.376 -24.073 1.00 82.31 194 ASN A CA 1
ATOM 1549 C C . ASN A 1 194 ? 0.751 6.882 -22.650 1.00 82.31 194 ASN A C 1
ATOM 1551 O O . ASN A 1 194 ? 0.206 7.907 -22.243 1.00 82.31 194 ASN A O 1
ATOM 1555 N N . GLY A 1 195 ? 1.586 6.175 -21.881 1.00 78.69 195 GLY A N 1
ATOM 1556 C CA . GLY A 1 195 ? 1.884 6.511 -20.490 1.00 78.69 195 GLY A CA 1
ATOM 1557 C C . GLY A 1 195 ? 0.877 5.961 -19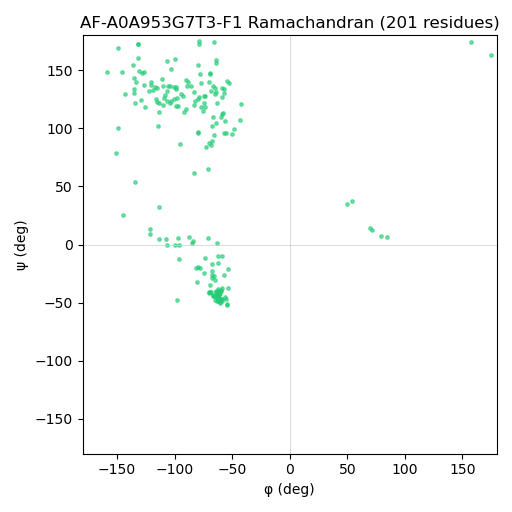.474 1.00 78.69 195 GLY A C 1
ATOM 1558 O O . GLY A 1 195 ? 0.979 6.291 -18.290 1.00 78.69 195 GLY A O 1
ATOM 1559 N N . ASN A 1 196 ? -0.086 5.128 -19.887 1.00 84.25 196 ASN A N 1
ATOM 1560 C CA . ASN A 1 196 ? -1.028 4.509 -18.954 1.00 84.25 196 ASN A CA 1
ATOM 1561 C C . ASN A 1 196 ? -0.362 3.346 -18.219 1.00 84.25 196 ASN A C 1
ATOM 1563 O O . ASN A 1 196 ? 0.343 2.537 -18.818 1.00 84.25 196 ASN A O 1
ATOM 1567 N N . ILE A 1 197 ? -0.626 3.238 -16.919 1.00 84.06 197 ILE A N 1
ATOM 1568 C CA . ILE A 1 197 ? -0.004 2.239 -16.047 1.00 84.06 197 ILE A CA 1
ATOM 1569 C C . ILE A 1 197 ? -0.946 1.052 -15.872 1.00 84.06 197 ILE A C 1
ATOM 1571 O O . ILE A 1 197 ? -2.090 1.224 -15.444 1.00 84.06 197 ILE A O 1
ATOM 1575 N N . TYR A 1 198 ? -0.442 -0.145 -16.161 1.00 82.25 198 TYR A N 1
ATOM 1576 C CA . TYR A 1 198 ? -1.181 -1.399 -16.053 1.00 82.25 198 TYR A CA 1
ATOM 1577 C C . TYR A 1 198 ? -0.645 -2.248 -14.912 1.00 82.25 198 TYR A C 1
ATOM 1579 O O . TYR A 1 198 ? 0.561 -2.324 -14.672 1.00 82.25 198 TYR A O 1
ATOM 1587 N N . GLN A 1 199 ? -1.579 -2.914 -14.243 1.00 81.38 199 GLN A N 1
ATOM 1588 C CA . GLN A 1 199 ? -1.321 -3.920 -13.228 1.00 81.38 199 GLN A CA 1
ATOM 1589 C C . GLN A 1 199 ? -1.567 -5.300 -13.849 1.00 81.38 199 GLN A C 1
ATOM 1591 O O . GLN A 1 199 ? -2.656 -5.558 -14.366 1.00 81.38 199 GLN A O 1
ATOM 1596 N N . GLY A 1 200 ? -0.569 -6.178 -13.804 1.00 64.12 200 GLY A N 1
ATOM 1597 C CA . GLY A 1 200 ? -0.637 -7.541 -14.332 1.00 64.12 200 GLY A CA 1
ATOM 1598 C C . GLY A 1 200 ? -0.109 -8.571 -13.330 1.00 64.12 200 GLY A C 1
ATOM 1599 O O . GLY A 1 200 ? 0.424 -8.198 -12.278 1.00 64.12 200 GLY A O 1
ATOM 1600 N N . PRO A 1 201 ? -0.258 -9.877 -13.618 1.00 50.34 201 PRO A N 1
ATOM 1601 C CA . PRO A 1 201 ? 0.413 -10.897 -12.823 1.00 50.34 201 PRO A CA 1
ATOM 1602 C C . PRO A 1 201 ? 1.923 -10.624 -12.847 1.00 50.34 201 PRO A C 1
ATOM 1604 O O . PRO A 1 201 ? 2.496 -10.379 -13.907 1.00 50.34 201 PRO A O 1
ATOM 1607 N N . GLY A 1 202 ? 2.556 -10.604 -11.670 1.00 49.59 202 GLY A N 1
ATOM 1608 C CA . GLY A 1 202 ? 4.014 -10.689 -11.609 1.00 49.59 202 GLY A CA 1
ATOM 1609 C C . GLY A 1 202 ? 4.419 -12.052 -12.163 1.00 49.59 202 GLY A C 1
ATOM 1610 O O . GLY A 1 202 ? 3.781 -13.041 -11.801 1.00 49.59 202 GLY A O 1
ATOM 1611 N N . ASN A 1 203 ? 5.392 -12.084 -13.076 1.00 39.16 203 ASN A N 1
ATOM 1612 C CA . ASN A 1 203 ? 5.964 -13.343 -13.560 1.00 39.16 203 ASN A CA 1
ATOM 1613 C C . ASN A 1 203 ? 6.550 -14.160 -12.405 1.00 39.16 203 ASN A C 1
ATOM 1615 O O . ASN A 1 203 ? 7.131 -13.537 -11.483 1.00 39.16 203 ASN A O 1
#

pLDDT: mean 70.23, std 21.86, range [26.27, 95.81]

Solvent-accessible surface area (backbone atoms only — not comparable to full-atom values): 11938 Å² total; per-residue (Å²): 134,89,77,84,82,76,78,78,73,76,69,77,74,76,80,68,75,73,53,50,101,79,73,46,70,72,78,77,82,76,62,78,85,44,60,55,80,70,43,80,45,69,74,42,77,39,83,30,82,95,51,61,79,17,34,29,35,30,32,32,34,39,29,47,31,38,34,67,49,100,86,72,50,68,45,42,37,38,40,45,40,81,72,46,56,44,73,37,89,49,82,61,23,42,66,62,54,51,50,47,49,50,27,54,76,72,67,39,53,70,60,40,50,52,56,48,51,51,52,35,49,51,45,47,56,49,50,50,52,52,55,50,50,59,54,46,68,78,41,57,83,54,22,26,69,51,95,90,42,41,56,40,28,39,35,35,66,40,76,91,30,47,49,77,44,82,40,83,83,68,79,45,72,51,72,40,80,71,64,80,92,86,27,66,50,67,38,15,33,29,23,46,100,85,70,50,77,47,79,47,81,46,129

Sequence (203 aa):
MKLFEQKYQQKNVDLKIRTDNNGQEPDCFEPTSNCNPAVSIVNYELDIPAYAPCKAIVNCTMQTCYATNGLGQITYFVNFSNFSAVPKPGPDCQNLINWWKQLAMSGNYGQLKSEREAFKNAAKDQFEKIKIQEYLQLFPQTFLCSQNNYILTSKFFTGSCYKTCLSLN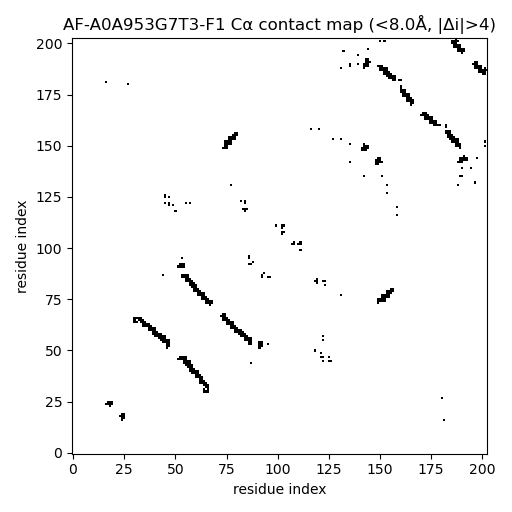PFDMIDWYCSDACCKRTTGWCIDANGNIYQGPGN

Foldseek 3Di:
DDDDPPPPPPPPPVPPQPQDPVRDRPDPDPQPPFKDDKDWDFQDWACQPVLPPWIKGKIWIKIKGWDQDPVRDIAIEIEIPPIDIDTDPDPGCVVVVVVLVVCVVVVVVVVSVVSRLVVSVSRVVRVVVVVVLVVCVVPVPQFAPDPVHYWYKYKYFAPVQWDWDADVVVGDIDTHGRDDRPTIDIWTWGAYPVRDIDIDDDD